Protein AF-A0A177ASI5-F1 (afdb_monomer)

Radius of gyration: 31.46 Å; Cα contacts (8 Å, |Δi|>4): 145; chains: 1; bounding box: 66×58×101 Å

Nearest PDB structures (foldseek):
  7pc7-assembly2_B  TM=6.729E-01  e=5.213E-04  Homo sapiens
  7qqm-assembly1_A  TM=6.779E-01  e=6.384E-04  Homo sapiens
  7pcb-assembly1_A  TM=6.611E-01  e=1.059E-03  Homo sapiens
  5lpu-assembly1_B  TM=6.616E-01  e=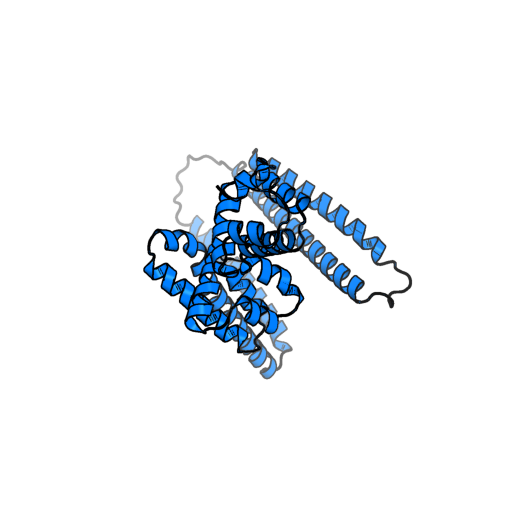2.916E-03  Homo sapiens
  1avc-assembly1_A  TM=6.726E-01  e=9.345E-03  Bos taurus

Organism: NCBI:txid1819745

pLDDT: mean 70.03, std 15.22, range [41.31, 93.5]

InterPro domains:
  IPR037104 Annexin superfamily [SSF47874] (202-292)

Structure (mmCIF, N/CA/C/O backbone):
data_AF-A0A177ASI5-F1
#
_entry.id   AF-A0A177ASI5-F1
#
loop_
_atom_site.group_PDB
_atom_site.id
_atom_site.type_symbol
_atom_site.label_atom_id
_atom_site.label_alt_id
_atom_site.label_comp_id
_atom_site.label_asym_id
_atom_site.label_entity_id
_atom_site.label_seq_id
_atom_site.pdbx_PDB_ins_code
_atom_site.Cartn_x
_atom_site.Cartn_y
_atom_site.Cartn_z
_atom_site.occupancy
_atom_site.B_iso_or_equiv
_atom_site.auth_seq_id
_atom_site.auth_comp_id
_atom_site.auth_asym_id
_atom_site.auth_atom_id
_atom_site.pdbx_PDB_model_num
ATOM 1 N N . MET A 1 1 ? 13.545 24.131 36.355 1.00 53.44 1 MET A N 1
ATOM 2 C CA . MET A 1 1 ? 13.209 25.467 35.809 1.00 53.44 1 MET A CA 1
ATOM 3 C C . MET A 1 1 ? 13.114 25.451 34.281 1.00 53.44 1 MET A C 1
ATOM 5 O O . MET A 1 1 ? 12.056 25.775 33.766 1.00 53.44 1 MET A O 1
ATOM 9 N N . PHE A 1 2 ? 14.131 24.944 33.571 1.00 47.12 2 PHE A N 1
ATOM 10 C CA . PHE A 1 2 ? 14.207 24.912 32.096 1.00 47.12 2 PHE A CA 1
ATOM 11 C C . PHE A 1 2 ? 12.996 24.281 31.364 1.00 47.12 2 PHE A C 1
ATOM 13 O O . PHE A 1 2 ? 12.494 24.830 30.388 1.00 47.12 2 PHE A O 1
ATOM 20 N N . LEU A 1 3 ? 12.452 23.162 31.863 1.00 51.94 3 LEU A N 1
ATOM 21 C CA . LEU A 1 3 ? 11.274 22.509 31.258 1.00 51.94 3 LEU A CA 1
ATOM 22 C C . LEU A 1 3 ? 9.978 23.336 31.385 1.00 51.94 3 LEU A C 1
ATOM 24 O O . LEU A 1 3 ? 9.130 23.292 30.496 1.00 51.94 3 LEU A O 1
ATOM 28 N N . PHE A 1 4 ? 9.832 24.120 32.458 1.00 55.19 4 PHE A N 1
ATOM 29 C CA . PHE A 1 4 ? 8.640 24.942 32.702 1.00 55.19 4 PHE A CA 1
ATOM 30 C C . PHE A 1 4 ? 8.623 26.195 31.818 1.00 55.19 4 PHE A C 1
ATOM 32 O O . PHE A 1 4 ? 7.577 26.570 31.290 1.00 55.19 4 PHE A O 1
ATOM 39 N N . GLU A 1 5 ? 9.784 26.810 31.594 1.00 61.56 5 GLU A N 1
ATOM 40 C CA . GLU A 1 5 ? 9.911 27.964 30.698 1.00 61.56 5 GLU A CA 1
ATOM 41 C C . GLU A 1 5 ? 9.649 27.587 29.238 1.00 61.56 5 GLU A C 1
ATOM 43 O O . GLU A 1 5 ? 8.898 28.283 28.549 1.00 61.56 5 GLU A O 1
ATOM 48 N N . ASN A 1 6 ? 10.166 26.438 28.793 1.00 64.06 6 ASN A N 1
ATOM 49 C CA . ASN A 1 6 ? 9.914 25.923 27.446 1.00 64.06 6 ASN A CA 1
ATOM 50 C C . ASN A 1 6 ? 8.433 25.580 27.228 1.00 64.06 6 ASN A C 1
ATOM 52 O O . ASN A 1 6 ? 7.871 25.910 26.184 1.00 64.06 6 ASN A O 1
ATOM 56 N N . PHE A 1 7 ? 7.764 25.004 28.232 1.00 60.78 7 PHE A N 1
ATOM 57 C CA . PHE A 1 7 ? 6.330 24.722 28.159 1.00 60.78 7 PHE A CA 1
ATOM 58 C C . PHE A 1 7 ? 5.481 26.003 28.123 1.00 60.78 7 PHE A C 1
ATOM 60 O O . PHE A 1 7 ? 4.544 26.116 27.331 1.00 60.78 7 PHE A O 1
ATOM 67 N N . ARG A 1 8 ? 5.842 27.022 28.914 1.00 66.62 8 ARG A N 1
ATOM 68 C CA . ARG A 1 8 ? 5.158 28.325 28.909 1.00 66.62 8 ARG A CA 1
ATOM 69 C C . ARG A 1 8 ? 5.321 29.053 27.574 1.00 66.62 8 ARG A C 1
ATOM 71 O O . ARG A 1 8 ? 4.367 29.669 27.096 1.00 66.62 8 ARG A O 1
ATOM 78 N N . LYS A 1 9 ? 6.510 28.975 26.970 1.00 74.50 9 LYS A N 1
ATOM 79 C CA . LYS A 1 9 ? 6.778 29.506 25.627 1.00 74.50 9 LYS A CA 1
ATOM 80 C C . LYS A 1 9 ? 5.931 28.782 24.577 1.00 74.50 9 LYS A C 1
ATOM 82 O O . LYS A 1 9 ? 5.253 29.439 23.794 1.00 74.50 9 LYS A O 1
ATOM 87 N N . TRP A 1 10 ? 5.861 27.453 24.652 1.00 75.62 10 TRP A N 1
ATOM 88 C CA . TRP A 1 10 ? 5.034 26.640 23.760 1.00 75.62 10 TRP A CA 1
ATOM 89 C C . TRP A 1 10 ? 3.535 26.976 23.848 1.00 75.62 10 TRP A C 1
ATOM 91 O O . TRP A 1 10 ? 2.897 27.158 22.812 1.00 75.62 10 TRP A O 1
ATOM 101 N N . ILE A 1 11 ? 2.975 27.150 25.056 1.00 63.94 11 ILE A N 1
ATOM 102 C CA . ILE A 1 11 ? 1.568 27.564 25.231 1.00 63.94 11 ILE A CA 1
ATOM 103 C C . ILE A 1 11 ? 1.310 28.928 24.580 1.00 63.94 11 ILE A C 1
ATOM 105 O O . ILE A 1 11 ? 0.316 29.088 23.871 1.00 63.94 11 ILE A O 1
ATOM 109 N N . LYS A 1 12 ? 2.198 29.908 24.792 1.00 73.00 12 LYS A N 1
ATOM 110 C CA . LYS A 1 12 ? 2.053 31.252 24.209 1.00 73.00 12 LYS A CA 1
ATOM 111 C C . LYS A 1 12 ? 2.096 31.220 22.681 1.00 73.00 12 LYS A C 1
ATOM 113 O O . LYS A 1 12 ? 1.258 31.850 22.037 1.00 73.00 12 LYS A O 1
ATOM 118 N N . ASP A 1 13 ? 3.020 30.455 22.107 1.00 73.44 13 ASP A N 1
ATOM 119 C CA . ASP A 1 13 ? 3.145 30.313 20.654 1.00 73.44 13 ASP A CA 1
ATOM 120 C C . ASP A 1 13 ? 1.935 29.583 20.049 1.00 73.44 13 ASP A C 1
ATOM 122 O O . ASP A 1 13 ? 1.445 29.970 18.984 1.00 73.44 13 ASP A O 1
ATOM 126 N N . ALA A 1 14 ? 1.403 28.571 20.741 1.00 65.62 14 ALA A N 1
ATOM 127 C CA . ALA A 1 14 ? 0.185 27.872 20.336 1.00 65.62 14 ALA A CA 1
ATOM 128 C C . ALA A 1 14 ? -1.047 28.793 20.380 1.00 65.62 14 ALA A C 1
ATOM 130 O O . ALA A 1 14 ? -1.819 28.824 19.422 1.00 65.62 14 ALA A O 1
ATOM 131 N N . GLN A 1 15 ? -1.205 29.593 21.442 1.00 68.06 15 GLN A N 1
ATOM 132 C CA . GLN A 1 15 ? -2.277 30.591 21.555 1.00 68.06 15 GLN A CA 1
ATOM 133 C C . GLN A 1 15 ? -2.199 31.642 20.446 1.00 68.06 15 GLN A C 1
ATOM 135 O O . GLN A 1 15 ? -3.221 31.964 19.841 1.00 68.06 15 GLN A O 1
ATOM 140 N N . ARG A 1 16 ? -0.995 32.153 20.151 1.00 79.00 16 ARG A N 1
ATOM 141 C CA . ARG A 1 16 ? -0.786 33.148 19.092 1.00 79.00 16 ARG A CA 1
ATOM 142 C C . ARG A 1 16 ? -1.182 32.595 17.723 1.00 79.00 16 ARG A C 1
ATOM 144 O O . ARG A 1 16 ? -2.021 33.185 17.052 1.00 79.00 16 ARG A O 1
ATOM 151 N N . LYS A 1 17 ? -0.664 31.415 17.362 1.00 72.94 17 LYS A N 1
ATOM 152 C CA . LYS A 1 17 ? -0.993 30.742 16.094 1.00 72.94 17 LYS A CA 1
ATOM 153 C C . LYS A 1 17 ? -2.483 30.415 15.974 1.00 72.94 17 LYS A C 1
ATOM 155 O O . LYS A 1 17 ? -3.028 30.482 14.876 1.00 72.94 17 LYS A O 1
ATOM 160 N N . ASN A 1 18 ? -3.152 30.054 17.073 1.00 68.94 18 ASN A N 1
ATOM 161 C CA . ASN A 1 18 ? -4.584 29.752 17.038 1.00 68.94 18 ASN A CA 1
ATOM 162 C C . ASN A 1 18 ? -5.430 31.020 16.823 1.00 68.94 18 ASN A C 1
ATOM 164 O O . ASN A 1 18 ? -6.351 31.006 16.011 1.00 68.94 18 ASN A O 1
ATOM 168 N N . LYS A 1 19 ? -5.064 32.141 17.463 1.00 70.75 19 LYS A N 1
ATOM 169 C CA . LYS A 1 19 ? -5.701 33.448 17.223 1.00 70.75 19 LYS A CA 1
ATOM 170 C C . LYS A 1 19 ? -5.519 33.932 15.785 1.00 70.75 19 LYS A C 1
ATOM 172 O O . LYS A 1 19 ? -6.489 34.356 15.170 1.00 70.75 19 LYS A O 1
ATOM 177 N N . GLU A 1 20 ? -4.311 33.811 15.231 1.00 73.12 20 GLU A N 1
ATOM 178 C CA . GLU A 1 20 ? -4.030 34.140 13.823 1.00 73.12 20 GLU A CA 1
ATOM 179 C C . GLU A 1 20 ? -4.909 33.310 12.865 1.00 73.12 20 GLU A C 1
ATOM 181 O O . GLU A 1 20 ? -5.450 33.836 11.897 1.00 73.12 20 GLU A O 1
ATOM 186 N N . ARG A 1 21 ? -5.120 32.017 13.155 1.00 70.88 21 ARG A N 1
ATOM 187 C CA . ARG A 1 21 ? -5.975 31.130 12.344 1.00 70.88 21 ARG A CA 1
ATOM 188 C C . ARG A 1 21 ? -7.465 31.450 12.450 1.00 70.88 21 ARG A C 1
ATOM 190 O O . ARG A 1 21 ? -8.155 31.364 11.438 1.00 70.88 21 ARG A O 1
ATOM 197 N N . LEU A 1 22 ? -7.958 31.805 13.638 1.00 62.78 22 LEU A N 1
ATOM 198 C CA . LEU A 1 22 ? -9.348 32.231 13.834 1.00 62.78 22 LEU A CA 1
ATOM 199 C C . LEU A 1 22 ? -9.632 33.548 13.097 1.00 62.78 22 LEU A C 1
ATOM 201 O O . LEU A 1 22 ? -10.615 33.630 12.363 1.00 62.78 22 LEU A O 1
ATOM 205 N N . ALA A 1 23 ? -8.718 34.518 13.185 1.00 66.38 23 ALA A N 1
ATOM 206 C CA . ALA A 1 23 ? -8.840 35.809 12.506 1.00 66.38 23 ALA A CA 1
ATOM 207 C C . ALA A 1 23 ? -8.874 35.697 10.968 1.00 66.38 23 ALA A C 1
ATOM 209 O O . ALA A 1 23 ? -9.480 36.530 10.306 1.00 66.38 23 ALA A O 1
ATOM 210 N N . LEU A 1 24 ? -8.268 34.657 10.381 1.00 64.06 24 LEU A N 1
ATOM 211 C CA . LEU A 1 24 ? -8.347 34.384 8.936 1.00 64.06 24 LEU A CA 1
ATOM 212 C C . LEU A 1 24 ? -9.707 33.806 8.498 1.00 64.06 24 LEU A C 1
ATOM 214 O O . LEU A 1 24 ? -10.046 33.853 7.316 1.00 64.06 24 LEU A O 1
ATOM 218 N N . ILE A 1 25 ? -10.477 33.239 9.430 1.00 57.88 25 ILE A N 1
ATOM 219 C CA . ILE A 1 25 ? -11.759 32.567 9.163 1.00 57.88 25 ILE A CA 1
ATOM 220 C C . ILE A 1 25 ? -12.946 33.497 9.437 1.00 57.88 25 ILE A C 1
ATOM 222 O O . ILE A 1 25 ? -13.945 33.441 8.726 1.00 57.88 25 ILE A O 1
ATOM 226 N N . GLU A 1 26 ? -12.852 34.377 10.432 1.00 57.34 26 GLU A N 1
ATOM 227 C CA . GLU A 1 26 ? -13.915 35.335 10.766 1.00 57.34 26 GLU A CA 1
ATOM 228 C C . GLU A 1 26 ? -14.387 36.216 9.585 1.00 57.34 26 GLU A C 1
ATOM 230 O O . GLU A 1 26 ? -15.600 36.286 9.368 1.00 57.34 26 GLU A O 1
ATOM 235 N N . PRO A 1 27 ? -13.515 36.811 8.742 1.00 53.19 27 PRO A N 1
ATOM 236 C CA . PRO A 1 27 ? -13.964 37.638 7.619 1.00 53.19 27 PRO A CA 1
ATOM 237 C C . PRO A 1 27 ? -14.592 36.834 6.467 1.00 53.19 27 PRO A C 1
ATOM 239 O O . PRO A 1 27 ? -15.342 37.398 5.676 1.00 53.19 27 PRO A O 1
ATOM 242 N N . THR A 1 28 ? -14.376 35.512 6.375 1.00 52.69 28 THR A N 1
ATOM 243 C CA . THR A 1 28 ? -15.011 34.666 5.336 1.00 52.69 28 THR A CA 1
ATOM 244 C C . THR A 1 28 ? -16.466 34.298 5.645 1.00 52.69 28 THR A C 1
ATOM 246 O O . THR A 1 28 ? -17.146 33.730 4.791 1.00 52.69 28 THR A O 1
ATOM 249 N N . PHE A 1 29 ? -16.976 34.638 6.835 1.00 51.00 29 PHE A N 1
ATOM 250 C CA . PHE A 1 29 ? -18.402 34.531 7.160 1.00 51.00 29 PHE A CA 1
ATOM 251 C C . PHE A 1 29 ? -19.219 35.762 6.737 1.00 51.00 29 PHE A C 1
ATOM 253 O O . PHE A 1 29 ? -20.448 35.687 6.734 1.00 51.00 29 PHE A O 1
ATOM 260 N N . VAL A 1 30 ? -18.563 36.849 6.314 1.00 51.53 30 VAL A N 1
ATOM 261 C CA . VAL A 1 30 ? -19.196 38.049 5.741 1.00 51.53 30 VAL A CA 1
ATOM 262 C C . VAL A 1 30 ? -19.270 37.908 4.216 1.00 51.53 30 VAL A C 1
ATOM 264 O O . VAL A 1 30 ? -18.744 38.717 3.463 1.00 51.53 30 VAL A O 1
ATOM 267 N N . ILE A 1 31 ? -19.862 36.818 3.727 1.00 51.25 31 ILE A N 1
ATOM 268 C CA . ILE A 1 31 ? -20.220 36.702 2.307 1.00 51.25 31 ILE A CA 1
ATOM 269 C C . ILE A 1 31 ? -21.693 37.089 2.212 1.00 51.25 31 ILE A C 1
ATOM 271 O O . ILE A 1 31 ? -22.554 36.370 2.718 1.00 51.25 31 ILE A O 1
ATOM 275 N N . GLU A 1 32 ? -21.969 38.228 1.575 1.00 53.78 32 GLU A N 1
ATOM 276 C CA . GLU A 1 32 ? -23.289 38.880 1.497 1.00 53.78 32 GLU A CA 1
ATOM 277 C C . GLU A 1 32 ? -24.388 38.019 0.843 1.00 53.78 32 GLU A C 1
ATOM 279 O O . GLU A 1 32 ? -25.567 38.338 0.959 1.00 53.78 32 GLU A O 1
ATOM 284 N N . ASN A 1 33 ? -24.039 36.882 0.224 1.00 54.59 33 ASN A N 1
ATOM 285 C CA . ASN A 1 33 ? -25.002 35.911 -0.300 1.00 54.59 33 ASN A CA 1
ATOM 286 C C . ASN A 1 33 ? -24.698 34.463 0.156 1.00 54.59 33 ASN A C 1
ATOM 288 O O . ASN A 1 33 ? -23.961 33.728 -0.509 1.00 54.59 33 ASN A O 1
ATOM 292 N N . PRO A 1 34 ? -25.285 34.005 1.280 1.00 48.84 34 PRO A N 1
ATOM 293 C CA . PRO A 1 34 ? -24.974 32.717 1.913 1.00 48.84 34 PRO A CA 1
ATOM 294 C C . PRO A 1 34 ? -25.517 31.470 1.183 1.00 48.84 34 PRO A C 1
ATOM 296 O O . PRO A 1 34 ? -25.337 30.352 1.675 1.00 48.84 34 PRO A O 1
ATOM 299 N N . SER A 1 35 ? -26.180 31.628 0.035 1.00 52.78 35 SER A N 1
ATOM 300 C CA . SER A 1 35 ? -26.823 30.552 -0.736 1.00 52.78 35 SER A CA 1
ATOM 301 C C . SER A 1 35 ? -25.897 29.828 -1.720 1.00 52.78 35 SER A C 1
ATOM 303 O O . SER A 1 35 ? -26.194 28.698 -2.102 1.00 52.78 35 SER A O 1
ATOM 305 N N . PHE A 1 36 ? -24.763 30.417 -2.109 1.00 52.75 36 PHE A N 1
ATOM 306 C CA . PHE A 1 36 ? -23.985 29.901 -3.243 1.00 52.75 36 PHE A CA 1
ATOM 307 C C . PHE A 1 36 ? -23.043 28.727 -2.918 1.00 52.75 36 PHE A C 1
ATOM 309 O O . PHE A 1 36 ? -22.725 27.951 -3.815 1.00 52.75 36 PHE A O 1
ATOM 316 N N . PHE A 1 37 ? -22.624 28.522 -1.658 1.00 55.06 37 PHE A N 1
ATOM 317 C CA . PHE A 1 37 ? -21.635 27.476 -1.324 1.00 55.06 37 PHE A CA 1
ATOM 318 C C . PHE A 1 37 ? -21.865 26.788 0.042 1.00 55.06 37 PHE A C 1
ATOM 320 O O . PHE A 1 37 ? -21.061 26.933 0.972 1.00 55.06 37 PHE A O 1
ATOM 327 N N . PRO A 1 38 ? -22.928 25.972 0.190 1.00 58.44 38 PRO A N 1
ATOM 328 C CA . PRO A 1 38 ? -23.270 25.311 1.458 1.00 58.44 38 PRO A CA 1
ATOM 329 C C . PRO A 1 38 ? -22.178 24.352 1.970 1.00 58.44 38 PRO A C 1
ATOM 331 O O . PRO A 1 38 ? -21.962 24.233 3.177 1.00 58.44 38 PRO A O 1
ATOM 334 N N . HIS A 1 39 ? -21.434 23.714 1.064 1.00 56.19 39 HIS A N 1
ATOM 335 C CA . HIS A 1 39 ? -20.339 22.797 1.397 1.00 56.19 39 HIS A CA 1
ATOM 336 C C . HIS A 1 39 ? -19.104 23.526 1.958 1.00 56.19 39 HIS A C 1
ATOM 338 O O . HIS A 1 39 ? -18.460 23.026 2.883 1.00 56.19 39 HIS A O 1
ATOM 344 N N . ILE A 1 40 ? -18.801 24.731 1.458 1.00 56.81 40 ILE A N 1
ATOM 345 C CA . ILE A 1 40 ? -17.714 25.575 1.979 1.00 56.81 40 ILE A CA 1
ATOM 346 C C . ILE A 1 40 ? -18.078 26.069 3.380 1.00 56.81 40 ILE A C 1
ATOM 348 O O . ILE A 1 40 ? -17.267 25.956 4.298 1.00 56.81 40 ILE A O 1
ATOM 352 N N . ARG A 1 41 ? -19.329 26.503 3.585 1.00 59.00 41 ARG A N 1
ATOM 353 C CA . ARG A 1 41 ? -19.842 26.914 4.901 1.00 59.00 41 ARG A CA 1
ATOM 354 C C . ARG A 1 41 ? -19.765 25.790 5.932 1.00 59.00 41 ARG A C 1
ATOM 356 O O . ARG A 1 41 ? -19.325 26.026 7.054 1.00 59.00 41 ARG A O 1
ATOM 363 N N . PHE A 1 42 ? -20.159 24.569 5.562 1.00 66.06 42 PHE A N 1
ATOM 364 C CA . PHE A 1 42 ? -20.043 23.413 6.453 1.00 66.06 42 PHE A CA 1
ATOM 365 C C . PHE A 1 42 ? -18.580 23.149 6.828 1.00 66.06 42 PHE A C 1
ATOM 367 O O . PHE A 1 42 ? -18.258 23.049 8.009 1.00 66.06 42 PHE A O 1
ATOM 374 N N . LYS A 1 43 ? -17.671 23.137 5.845 1.00 66.06 43 LYS A N 1
ATOM 375 C CA . LYS A 1 43 ? -16.236 22.903 6.069 1.00 66.06 43 LYS A CA 1
ATOM 376 C C . LYS A 1 43 ? -15.586 23.986 6.939 1.00 66.06 43 LYS A C 1
ATOM 378 O O . LYS A 1 43 ? -14.786 23.656 7.815 1.00 66.06 43 LYS A O 1
ATOM 383 N N . LEU A 1 44 ? -15.943 25.256 6.738 1.00 65.56 44 LEU A N 1
ATOM 384 C CA . LEU A 1 44 ? -15.476 26.375 7.563 1.00 65.56 44 LEU A CA 1
ATOM 385 C C . LEU A 1 44 ? -16.032 26.300 8.988 1.00 65.56 44 LEU A C 1
ATOM 387 O O . LEU A 1 44 ? -15.271 26.450 9.938 1.00 65.56 44 LEU A O 1
ATOM 391 N N . LYS A 1 45 ? -17.320 25.973 9.156 1.00 71.69 45 LYS A N 1
ATOM 392 C CA . LYS A 1 45 ? -17.941 25.780 10.475 1.00 71.69 45 LYS A CA 1
ATOM 393 C C . LYS A 1 45 ? -17.306 24.618 11.244 1.00 71.69 45 LYS A C 1
ATOM 395 O O . LYS A 1 45 ? -17.049 24.744 12.437 1.00 71.69 45 LYS A O 1
ATOM 400 N N . THR A 1 46 ? -17.000 23.508 10.571 1.00 70.94 46 THR A N 1
ATOM 401 C CA . THR A 1 46 ? -16.296 22.373 11.188 1.00 70.94 46 THR A CA 1
ATOM 402 C C . THR A 1 46 ? -14.891 22.767 11.635 1.00 70.94 46 THR A C 1
ATOM 404 O O . THR A 1 46 ? -14.533 22.496 12.778 1.00 70.94 46 THR A O 1
ATOM 407 N N . LYS A 1 47 ? -14.126 23.473 10.789 1.00 69.94 47 LYS A N 1
ATOM 408 C CA . LYS A 1 47 ? -12.801 23.990 11.167 1.00 69.94 47 LYS A CA 1
ATOM 409 C C . LYS A 1 47 ? -12.872 24.981 12.330 1.00 69.94 47 LYS A C 1
ATOM 411 O O . LYS A 1 47 ? -12.069 24.891 13.248 1.00 69.94 47 LYS A O 1
ATOM 416 N N . MET A 1 48 ? -13.842 25.892 12.326 1.00 72.00 48 MET A N 1
ATOM 417 C CA . MET A 1 48 ? -14.058 26.845 13.417 1.00 72.00 48 MET A CA 1
ATOM 418 C C . MET A 1 48 ? -14.346 26.124 14.742 1.00 72.00 48 MET A C 1
ATOM 420 O O . MET A 1 48 ? -13.716 26.422 15.752 1.00 72.00 48 MET A O 1
ATOM 424 N N . ASN A 1 49 ? -15.226 25.118 14.735 1.00 75.19 49 ASN A N 1
ATOM 425 C CA . ASN A 1 49 ? -15.506 24.304 15.921 1.00 75.19 49 ASN A CA 1
ATOM 426 C C . ASN A 1 49 ? -14.266 23.542 16.419 1.00 75.19 49 ASN A C 1
ATOM 428 O O . ASN A 1 49 ? -14.071 23.398 17.625 1.00 75.19 49 ASN A O 1
ATOM 432 N N . GLU A 1 50 ? -13.424 23.056 15.506 1.00 72.50 50 GLU A N 1
ATOM 433 C CA . GLU A 1 50 ? -12.159 22.406 15.850 1.00 72.50 50 GLU A CA 1
ATOM 434 C C . GLU A 1 50 ? -11.188 23.385 16.528 1.00 72.50 50 GLU A C 1
ATOM 436 O O . GLU A 1 50 ? -10.617 23.055 17.568 1.00 72.50 50 GLU A O 1
ATOM 441 N N . TYR A 1 51 ? -11.065 24.612 16.012 1.00 69.88 51 TYR A N 1
ATOM 442 C CA . TYR A 1 51 ? -10.225 25.651 16.616 1.00 69.88 51 TYR A CA 1
ATOM 443 C C . TYR A 1 51 ? -10.731 26.115 17.983 1.00 69.88 51 TYR A C 1
ATOM 445 O O . TYR A 1 51 ? -9.925 26.247 18.906 1.00 69.88 51 TYR A O 1
ATOM 453 N N . LEU A 1 52 ? -12.047 26.275 18.154 1.00 71.62 52 LEU A N 1
ATOM 454 C CA . LEU A 1 52 ? -12.659 26.575 19.456 1.00 71.62 52 LEU A CA 1
ATOM 455 C C . LEU A 1 52 ? -12.393 25.456 20.471 1.00 71.62 52 LEU A C 1
ATOM 457 O O . LEU A 1 52 ? -12.085 25.711 21.635 1.00 71.62 52 LEU A O 1
ATOM 461 N N . ARG A 1 53 ? -12.442 24.193 20.030 1.00 76.50 53 ARG A N 1
ATOM 462 C CA . ARG A 1 53 ? -12.093 23.048 20.878 1.00 76.50 53 ARG A CA 1
ATOM 463 C C . ARG A 1 53 ? -10.614 23.064 21.272 1.00 76.50 53 ARG A C 1
ATOM 465 O O . ARG A 1 53 ? -10.298 22.773 22.423 1.00 76.50 53 ARG A O 1
ATOM 472 N N . GLN A 1 54 ? -9.715 23.412 20.351 1.00 70.38 54 GLN A N 1
ATOM 473 C CA . GLN A 1 54 ? -8.289 23.573 20.654 1.00 70.38 54 GLN A CA 1
ATOM 474 C C . GLN A 1 54 ? -8.044 24.721 21.641 1.00 70.38 54 GLN A C 1
ATOM 476 O O . GLN A 1 54 ? -7.261 24.559 22.575 1.00 70.38 54 GLN A O 1
ATOM 481 N N . GLU A 1 55 ? -8.747 25.845 21.500 1.00 73.06 55 GLU A N 1
ATOM 482 C CA . GLU A 1 55 ? -8.660 26.970 22.435 1.00 73.06 55 GLU A CA 1
ATOM 483 C C . GLU A 1 55 ? -9.118 26.577 23.847 1.00 73.06 55 GLU A C 1
ATOM 485 O O . GLU A 1 55 ? -8.438 26.885 24.828 1.00 73.06 55 GLU A O 1
ATOM 490 N N . GLN A 1 56 ? -10.205 25.806 23.954 1.00 79.25 56 GLN A N 1
ATOM 491 C CA . GLN A 1 56 ? -10.679 25.269 25.228 1.00 79.25 56 GLN A CA 1
ATOM 492 C C . GLN A 1 56 ? -9.642 24.345 25.886 1.00 79.25 56 GLN A C 1
ATOM 494 O O . GLN A 1 56 ? -9.355 24.491 27.073 1.00 79.25 56 GLN A O 1
ATOM 499 N N . ILE A 1 57 ? -9.026 23.439 25.116 1.00 73.69 57 ILE A N 1
ATOM 500 C CA . ILE A 1 57 ? -7.959 22.550 25.611 1.00 73.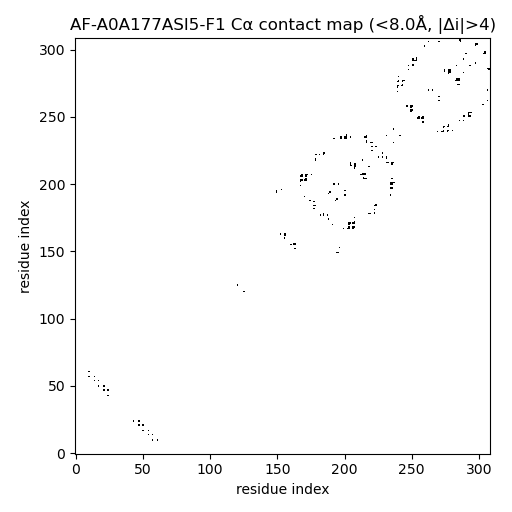69 57 ILE A CA 1
ATOM 501 C C . ILE A 1 57 ? -6.768 23.370 26.119 1.00 73.69 57 ILE A C 1
ATOM 503 O O . ILE A 1 57 ? -6.234 23.097 27.193 1.00 73.69 57 ILE A O 1
ATOM 507 N N . ILE A 1 58 ? -6.357 24.396 25.373 1.00 70.19 58 ILE A N 1
ATOM 508 C CA . ILE A 1 58 ? -5.256 25.279 25.770 1.00 70.19 58 ILE A CA 1
ATOM 509 C C . ILE A 1 58 ? -5.603 26.040 27.061 1.00 70.19 58 ILE A C 1
ATOM 511 O O . ILE A 1 58 ? -4.759 26.150 27.953 1.00 70.19 58 ILE A O 1
ATOM 515 N N . SER A 1 59 ? -6.837 26.535 27.190 1.00 81.31 59 SER A N 1
ATOM 516 C CA . SER A 1 59 ? -7.340 27.195 28.401 1.00 81.31 59 SER A CA 1
ATOM 517 C C . SER A 1 59 ? -7.295 26.261 29.612 1.00 81.31 59 SER A C 1
ATOM 519 O O . SER A 1 59 ? -6.757 26.623 30.662 1.00 81.31 59 SER A O 1
ATOM 521 N N . ASP A 1 60 ? -7.775 25.027 29.464 1.00 76.00 60 ASP A N 1
ATOM 522 C CA . ASP A 1 60 ? -7.799 24.053 30.555 1.00 76.00 60 ASP A CA 1
ATOM 523 C C . ASP A 1 60 ? -6.387 23.584 30.943 1.00 76.00 60 ASP A C 1
ATOM 525 O O . ASP A 1 60 ? -6.069 23.530 32.133 1.00 76.00 60 ASP A O 1
ATOM 529 N N . ASN A 1 61 ? -5.487 23.386 29.974 1.00 71.31 61 ASN A N 1
ATOM 530 C CA . ASN A 1 61 ? -4.070 23.118 30.241 1.00 71.31 61 ASN A CA 1
ATOM 531 C C . ASN A 1 61 ? -3.390 24.281 30.978 1.00 71.31 61 ASN A C 1
ATOM 533 O O . ASN A 1 61 ? -2.578 24.057 31.875 1.00 71.31 61 ASN A O 1
ATOM 537 N N . THR A 1 62 ? -3.752 25.524 30.649 1.00 73.00 62 THR A N 1
ATOM 538 C CA . THR A 1 62 ? -3.236 26.717 31.338 1.00 73.00 62 THR A CA 1
ATOM 539 C C . THR A 1 62 ? -3.709 26.760 32.795 1.00 73.00 62 THR A C 1
ATOM 541 O O . THR A 1 62 ? -2.918 27.056 33.689 1.00 73.00 62 THR A O 1
ATOM 544 N N . LYS A 1 63 ? -4.975 26.413 33.073 1.00 78.88 63 LYS A N 1
ATOM 545 C CA . LYS A 1 63 ? -5.495 26.316 34.451 1.00 78.88 63 LYS A CA 1
ATOM 546 C C . LYS A 1 63 ? -4.768 25.242 35.255 1.00 78.88 63 LYS A C 1
ATOM 548 O O . LYS A 1 63 ? -4.377 25.503 36.389 1.00 78.88 63 LYS A O 1
ATOM 553 N N . ILE A 1 64 ? -4.563 24.063 34.664 1.00 73.19 64 ILE A N 1
ATOM 554 C CA . ILE A 1 64 ? -3.818 22.963 35.295 1.00 73.19 64 ILE A CA 1
ATOM 555 C C . ILE A 1 64 ? -2.385 23.406 35.601 1.00 73.19 64 ILE A C 1
ATOM 557 O O . ILE A 1 64 ? -1.909 23.212 36.717 1.00 73.19 64 ILE A O 1
ATOM 561 N N . TYR A 1 65 ? -1.720 24.054 34.642 1.00 71.75 65 TYR A N 1
ATOM 562 C CA . TYR A 1 65 ? -0.374 24.590 34.828 1.00 71.75 65 TYR A CA 1
ATOM 563 C C . TYR A 1 65 ? -0.308 25.591 35.991 1.00 71.75 65 TYR A C 1
ATOM 565 O O . TYR A 1 65 ? 0.545 25.453 36.866 1.00 71.75 65 TYR A O 1
ATOM 573 N N . ASN A 1 66 ? -1.233 26.554 36.047 1.00 74.19 66 ASN A N 1
ATOM 574 C CA . ASN A 1 66 ? -1.282 27.549 37.121 1.00 74.19 66 ASN A CA 1
ATOM 575 C C . ASN A 1 66 ? -1.508 26.905 38.498 1.00 74.19 66 ASN A C 1
ATOM 577 O O . ASN A 1 66 ? -0.925 27.347 39.488 1.00 74.19 66 ASN A O 1
ATOM 581 N N . GLU A 1 67 ? -2.318 25.846 38.573 1.00 76.06 67 GLU A N 1
ATOM 582 C CA . GLU A 1 67 ? -2.544 25.109 39.819 1.00 76.06 67 GLU A CA 1
ATOM 583 C C . GLU A 1 67 ? -1.294 24.321 40.247 1.00 76.06 67 GLU A C 1
ATOM 585 O O . GLU A 1 67 ? -0.928 24.335 41.422 1.00 76.06 67 GLU A O 1
ATOM 590 N N . ILE A 1 68 ? -0.572 23.704 39.303 1.00 70.75 68 ILE A N 1
ATOM 591 C CA . ILE A 1 68 ? 0.716 23.043 39.574 1.00 70.75 68 ILE A CA 1
ATOM 592 C C . ILE A 1 68 ? 1.759 24.060 40.057 1.00 70.75 68 ILE A C 1
ATOM 594 O O . ILE A 1 68 ? 2.437 23.811 41.056 1.00 70.75 68 ILE A O 1
ATOM 598 N N . GLU A 1 69 ? 1.867 25.218 39.399 1.00 70.56 69 GLU A N 1
ATOM 599 C CA . GLU A 1 69 ? 2.777 26.298 39.797 1.00 70.56 69 GLU A CA 1
ATOM 600 C C . GLU A 1 69 ? 2.438 26.813 41.206 1.00 70.56 69 GLU A C 1
ATOM 602 O O . GLU A 1 69 ? 3.330 27.011 42.036 1.00 70.56 69 GLU A O 1
ATOM 607 N N . ARG A 1 70 ? 1.145 26.961 41.521 1.00 74.94 70 ARG A N 1
ATOM 608 C CA . ARG A 1 70 ? 0.670 27.319 42.863 1.00 74.94 70 ARG A CA 1
ATOM 609 C C . ARG A 1 70 ? 1.076 26.273 43.905 1.00 74.94 70 ARG A C 1
ATOM 611 O O . ARG A 1 70 ? 1.613 26.641 44.948 1.00 74.94 70 ARG A O 1
ATOM 618 N N . ILE A 1 71 ? 0.870 24.984 43.629 1.00 68.81 71 ILE A N 1
ATOM 619 C CA . ILE A 1 71 ? 1.253 23.882 44.529 1.00 68.81 71 ILE A CA 1
ATOM 620 C C . ILE A 1 71 ? 2.774 23.854 44.757 1.00 68.81 71 ILE A C 1
ATOM 622 O O . ILE A 1 71 ? 3.224 23.646 45.886 1.00 68.81 71 ILE A O 1
ATOM 626 N N . GLN A 1 72 ? 3.578 24.094 43.718 1.00 63.25 72 GLN A N 1
ATOM 627 C CA . GLN A 1 72 ? 5.038 24.158 43.839 1.00 63.25 72 GLN A CA 1
ATOM 628 C C . GLN A 1 72 ? 5.500 25.35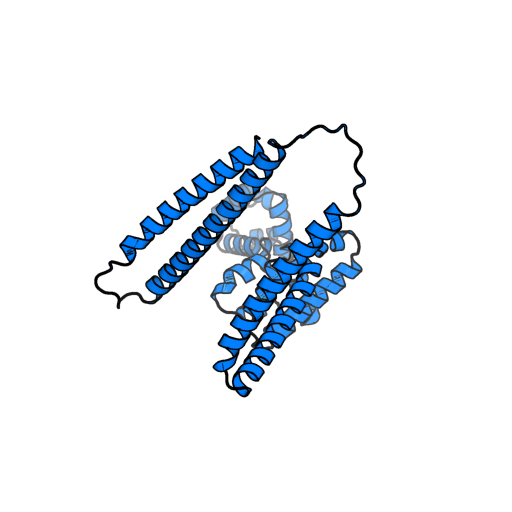3 44.683 1.00 63.25 72 GLN A C 1
ATOM 630 O O . GLN A 1 72 ? 6.351 25.184 45.555 1.00 63.25 72 GLN A O 1
ATOM 635 N N . LYS A 1 73 ? 4.891 26.535 44.512 1.00 65.56 73 LYS A N 1
ATOM 636 C CA . LYS A 1 73 ? 5.169 27.711 45.357 1.00 65.56 73 LYS A CA 1
ATOM 637 C C . LYS A 1 73 ? 4.795 27.479 46.826 1.00 65.56 73 LYS A C 1
ATOM 639 O O . LYS A 1 73 ? 5.519 27.925 47.714 1.00 65.56 73 LYS A O 1
ATOM 644 N N . ILE A 1 74 ? 3.723 26.726 47.095 1.00 61.00 74 ILE A N 1
ATOM 645 C CA . ILE A 1 74 ? 3.325 26.333 48.460 1.00 61.00 74 ILE A CA 1
ATOM 646 C C . ILE A 1 74 ? 4.352 25.374 49.090 1.00 61.00 74 ILE A C 1
ATOM 648 O O . ILE A 1 74 ? 4.695 25.527 50.259 1.00 61.00 74 ILE A O 1
ATOM 652 N N . LYS A 1 75 ? 4.917 24.427 48.324 1.00 52.34 75 LYS A N 1
ATOM 653 C CA . LYS A 1 75 ? 5.973 23.519 48.823 1.00 52.34 75 LYS A CA 1
ATOM 654 C C . LYS A 1 75 ? 7.276 24.232 49.204 1.00 52.34 75 LYS A C 1
ATOM 656 O O . LYS A 1 75 ? 8.018 23.705 50.025 1.00 52.34 75 LYS A O 1
ATOM 661 N N . HIS A 1 76 ? 7.556 25.405 48.640 1.00 47.97 76 HIS A N 1
ATOM 662 C CA . HIS A 1 76 ? 8.753 26.192 48.965 1.00 47.97 76 HIS A CA 1
ATOM 663 C C . HIS A 1 76 ? 8.530 27.273 50.033 1.00 47.97 76 HIS A C 1
ATOM 665 O O . HIS A 1 76 ? 9.491 27.904 50.454 1.00 47.97 76 HIS A O 1
ATOM 671 N N . SER A 1 77 ? 7.296 27.464 50.510 1.00 50.16 77 SER A N 1
ATOM 672 C CA . SER A 1 77 ? 6.951 28.472 51.527 1.00 50.16 77 SER A CA 1
ATOM 673 C C . SER A 1 77 ? 6.592 27.883 52.899 1.00 50.16 77 SER A C 1
ATOM 675 O O . SER A 1 77 ? 6.191 28.621 53.794 1.00 50.16 77 SER A O 1
ATOM 677 N N . TYR A 1 78 ? 6.773 26.574 53.111 1.00 45.91 78 TYR A N 1
ATOM 678 C CA . TYR A 1 78 ? 6.513 25.943 54.408 1.00 45.91 78 TYR A CA 1
ATOM 679 C C . TYR A 1 78 ? 7.528 24.831 54.715 1.00 45.91 78 TYR A C 1
ATOM 681 O O . TYR A 1 78 ? 7.292 23.653 54.455 1.00 45.91 78 TYR A O 1
ATOM 689 N N . ILE A 1 79 ? 8.655 25.212 55.322 1.00 47.53 79 ILE A N 1
ATOM 690 C CA . ILE A 1 79 ? 9.443 24.316 56.179 1.00 47.53 79 ILE A CA 1
ATOM 691 C C . ILE A 1 79 ? 9.362 24.885 57.600 1.00 47.53 79 ILE A C 1
ATOM 693 O O . ILE A 1 79 ? 10.226 25.665 57.995 1.00 47.53 79 ILE A O 1
ATOM 697 N N . PRO A 1 80 ? 8.334 24.555 58.399 1.00 41.31 80 PRO A N 1
ATOM 698 C CA . PRO A 1 80 ? 8.435 24.724 59.834 1.00 41.31 80 PRO A CA 1
ATOM 699 C C . PRO A 1 80 ? 9.267 23.556 60.350 1.00 41.31 80 PRO A C 1
ATOM 701 O O . PRO A 1 80 ? 8.847 22.406 60.244 1.00 41.31 80 PRO A O 1
ATOM 704 N N . ASN A 1 81 ? 10.452 23.884 60.862 1.00 42.75 81 ASN A N 1
ATOM 705 C CA . ASN A 1 81 ? 11.199 23.160 61.887 1.00 42.75 81 ASN A CA 1
ATOM 706 C C . ASN A 1 81 ? 10.942 21.653 61.952 1.00 42.75 81 ASN A C 1
ATOM 708 O O . ASN A 1 81 ? 10.020 21.172 62.610 1.00 42.75 81 ASN A O 1
ATOM 712 N N . ARG A 1 82 ? 11.855 20.916 61.320 1.00 42.69 82 ARG A N 1
ATOM 713 C CA . ARG A 1 82 ? 11.935 19.455 61.333 1.00 42.69 82 ARG A CA 1
ATOM 714 C C . ARG A 1 82 ? 12.429 18.877 62.669 1.00 42.69 82 ARG A C 1
ATOM 716 O O . ARG A 1 82 ? 12.766 17.706 62.703 1.00 42.69 82 ARG A O 1
ATOM 723 N N . ASP A 1 83 ? 12.393 19.662 63.744 1.00 44.94 83 ASP A N 1
ATOM 724 C CA . ASP A 1 83 ? 12.695 19.237 65.108 1.00 44.94 83 ASP A CA 1
ATOM 725 C C . ASP A 1 83 ? 11.548 19.653 66.026 1.00 44.94 83 ASP A C 1
ATOM 727 O O . ASP A 1 83 ? 11.506 20.776 66.530 1.00 44.94 83 ASP A O 1
ATOM 731 N N . LYS A 1 84 ? 10.579 18.749 66.189 1.00 43.41 84 LYS A N 1
ATOM 732 C CA . LYS A 1 84 ? 9.763 18.582 67.402 1.00 43.41 84 LYS A CA 1
ATOM 733 C C . LYS A 1 84 ? 8.849 17.373 67.225 1.00 43.41 84 LYS A C 1
ATOM 735 O O . LYS A 1 84 ? 7.894 17.385 66.450 1.00 43.41 84 LYS A O 1
ATOM 740 N N . HIS A 1 85 ? 9.180 16.321 67.967 1.00 49.84 85 HIS A N 1
ATOM 741 C CA . HIS A 1 85 ? 8.352 15.148 68.208 1.00 49.84 85 HIS A CA 1
ATOM 742 C C . HIS A 1 85 ? 6.897 15.524 68.512 1.00 49.84 85 HIS A C 1
ATOM 744 O O . HIS A 1 85 ? 6.621 16.113 69.554 1.00 49.84 85 HIS A O 1
ATOM 750 N N . ILE A 1 86 ? 5.963 15.119 67.647 1.00 45.06 86 ILE A N 1
ATOM 751 C CA . ILE A 1 86 ? 4.539 14.966 67.984 1.00 45.06 86 ILE A CA 1
ATOM 752 C C . ILE A 1 86 ? 4.010 13.725 67.232 1.00 45.06 86 ILE A C 1
ATOM 754 O O . ILE A 1 86 ? 4.331 13.569 66.052 1.00 45.06 86 ILE A O 1
ATOM 758 N N . PRO A 1 87 ? 3.208 12.829 67.846 1.00 45.16 87 PRO A N 1
ATOM 759 C CA . PRO A 1 87 ? 2.822 11.561 67.226 1.00 45.16 87 PRO A CA 1
ATOM 760 C C . PRO A 1 87 ? 1.880 11.766 66.028 1.00 45.16 87 PRO A C 1
ATOM 762 O O . PRO A 1 87 ? 0.734 12.208 66.163 1.00 45.16 87 PRO A O 1
ATOM 765 N N . ILE A 1 88 ? 2.354 11.397 64.839 1.00 51.75 88 ILE A N 1
ATOM 766 C CA . ILE A 1 88 ? 1.618 11.410 63.569 1.00 51.75 88 ILE A CA 1
ATOM 767 C C . ILE A 1 88 ? 0.720 10.167 63.517 1.00 51.75 88 ILE A C 1
ATOM 769 O O . ILE A 1 88 ? 1.051 9.172 62.890 1.00 51.75 88 ILE A O 1
ATOM 773 N N . LYS A 1 89 ? -0.410 10.180 64.229 1.00 48.81 89 LYS A N 1
ATOM 774 C CA . LYS A 1 89 ? -1.497 9.208 63.977 1.00 48.81 89 LYS A CA 1
ATOM 775 C C . LYS A 1 89 ? -2.893 9.830 63.883 1.00 48.81 89 LYS A C 1
ATOM 777 O O . LYS A 1 89 ? -3.763 9.231 63.272 1.00 48.81 89 LYS A O 1
ATOM 782 N N . LYS A 1 90 ? -3.113 11.060 64.374 1.00 49.34 90 LYS A N 1
ATOM 783 C CA . LYS A 1 90 ? -4.436 11.727 64.307 1.00 49.34 90 LYS A CA 1
ATOM 784 C C . LYS A 1 90 ? -4.597 12.770 63.186 1.00 49.34 90 LYS A C 1
ATOM 786 O O . LYS A 1 90 ? -5.721 13.051 62.784 1.00 49.34 90 LYS A O 1
ATOM 791 N N . LYS A 1 91 ? -3.510 13.336 62.637 1.00 47.56 91 LYS A N 1
ATOM 792 C CA . LYS A 1 91 ? -3.594 14.365 61.571 1.00 47.56 91 LYS A CA 1
ATOM 793 C C . LYS A 1 91 ? -3.877 13.795 60.173 1.00 47.56 91 LYS A C 1
ATOM 795 O O . LYS A 1 91 ? -4.526 14.470 59.378 1.00 47.56 91 LYS A O 1
ATOM 800 N N . GLU A 1 92 ? -3.443 12.569 59.879 1.00 51.12 92 GLU A N 1
ATOM 801 C CA . GLU A 1 92 ? -3.734 11.918 58.590 1.00 51.12 92 GLU A CA 1
ATOM 802 C C . GLU A 1 92 ? -5.187 11.431 58.494 1.00 51.12 92 GLU A C 1
ATOM 804 O O . GLU A 1 92 ? -5.792 11.570 57.432 1.00 51.12 92 GLU A O 1
ATOM 809 N N . GLN A 1 93 ? -5.793 10.986 59.603 1.00 50.34 93 GLN A N 1
ATOM 810 C CA . GLN A 1 93 ? -7.221 10.634 59.650 1.00 50.34 93 GLN A CA 1
ATOM 811 C C . GLN A 1 93 ? -8.120 11.854 59.394 1.00 50.34 93 GLN A C 1
ATOM 813 O O . GLN A 1 93 ? -8.889 11.842 58.441 1.00 50.34 93 GLN A O 1
ATOM 818 N N . LEU A 1 94 ? -7.916 12.973 60.101 1.00 50.44 94 LEU A N 1
ATOM 819 C CA . LEU A 1 94 ? -8.694 14.212 59.892 1.00 50.44 94 LEU A CA 1
ATOM 820 C C . LEU A 1 94 ? -8.556 14.816 58.475 1.00 50.44 94 LEU A C 1
ATOM 822 O O . LEU A 1 94 ? -9.463 15.497 57.993 1.00 50.44 94 LEU A O 1
ATOM 826 N N . SER A 1 95 ? -7.421 14.595 57.803 1.00 56.41 95 SER A N 1
ATOM 827 C CA . SER A 1 95 ? -7.181 15.025 56.416 1.00 56.41 95 SER A CA 1
ATOM 828 C C . SER A 1 95 ? -7.916 14.139 55.404 1.00 56.41 95 SER A C 1
ATOM 830 O O . SER A 1 95 ? -8.512 14.643 54.446 1.00 56.41 95 SER A O 1
ATOM 832 N N . ASN A 1 96 ? -7.921 12.824 55.635 1.00 55.75 96 ASN A N 1
ATOM 833 C CA . ASN A 1 96 ? -8.641 11.865 54.802 1.00 55.75 96 ASN A CA 1
ATOM 834 C C . ASN A 1 96 ? -10.158 11.968 54.993 1.00 55.75 96 ASN A C 1
ATOM 836 O O . ASN A 1 96 ? -10.884 11.928 54.000 1.00 55.75 96 ASN A O 1
ATOM 840 N N . ASP A 1 97 ? -10.625 12.235 56.212 1.00 55.38 97 ASP A N 1
ATOM 841 C CA . ASP A 1 97 ? -12.043 12.447 56.505 1.00 55.38 97 ASP A CA 1
ATOM 842 C C . ASP A 1 97 ? -12.566 13.688 55.775 1.00 55.38 97 ASP A C 1
ATOM 844 O O . ASP A 1 97 ? -13.555 13.601 55.047 1.00 55.38 97 ASP A O 1
ATOM 848 N N . LYS A 1 98 ? -11.830 14.810 55.813 1.00 66.31 98 LYS A N 1
ATOM 849 C CA . LYS A 1 98 ? -12.180 16.018 55.041 1.00 66.31 98 LYS A CA 1
ATOM 850 C C . LYS A 1 98 ? -12.172 15.784 53.529 1.00 66.31 98 LYS A C 1
ATOM 852 O O . LYS A 1 98 ? -13.042 16.297 52.826 1.00 66.31 98 LYS A O 1
ATOM 857 N N . LYS A 1 99 ? -11.219 15.008 52.998 1.00 63.44 99 LYS A N 1
ATOM 858 C CA . LYS A 1 99 ? -11.209 14.638 51.570 1.00 63.44 99 LYS A CA 1
ATOM 859 C C . LYS A 1 99 ? -12.406 13.755 51.206 1.00 63.44 99 LYS A C 1
ATOM 861 O O . LYS A 1 99 ? -13.013 13.981 50.159 1.00 63.44 99 LYS A O 1
ATOM 866 N N . SER A 1 100 ? -12.771 12.805 52.067 1.00 60.59 100 SER A N 1
ATOM 867 C CA . SER A 1 100 ? -13.932 11.929 51.879 1.00 60.59 100 SER A CA 1
ATOM 868 C C . SER A 1 100 ? -15.253 12.707 51.932 1.00 60.59 100 SER A C 1
ATOM 870 O O . SER A 1 100 ? -16.146 12.463 51.119 1.00 60.59 100 SER A O 1
ATOM 872 N N . GLU A 1 101 ? -15.344 13.723 52.795 1.00 68.69 101 GLU A N 1
ATOM 873 C CA . GLU A 1 101 ? -16.510 14.598 52.937 1.00 68.69 101 GLU A CA 1
ATOM 874 C C . GLU A 1 101 ? -16.675 15.523 51.717 1.00 68.69 101 GLU A C 1
ATOM 876 O O . GLU A 1 101 ? -17.774 15.732 51.199 1.00 68.69 101 GLU A O 1
ATOM 881 N N . ILE A 1 102 ? -15.563 16.045 51.185 1.00 71.81 102 ILE A N 1
ATOM 882 C CA . ILE A 1 102 ? -15.561 16.822 49.937 1.00 71.81 102 ILE A CA 1
ATOM 883 C C . ILE A 1 102 ? -15.981 15.940 48.753 1.00 71.81 102 ILE A C 1
ATOM 885 O O . ILE A 1 102 ? -16.738 16.391 47.887 1.00 71.81 102 ILE A O 1
ATOM 889 N N . LEU A 1 103 ? -15.513 14.689 48.703 1.00 65.44 103 LEU A N 1
ATOM 890 C CA . LEU A 1 103 ? -15.860 13.743 47.643 1.00 65.44 103 LEU A CA 1
ATOM 891 C C . LEU A 1 103 ? -17.342 13.347 47.706 1.00 65.44 103 LEU A C 1
ATOM 893 O O . LEU A 1 103 ? -18.028 13.390 46.687 1.00 65.44 103 LEU A O 1
ATOM 897 N N . THR A 1 104 ? -17.862 13.044 48.896 1.00 63.50 104 THR A N 1
ATOM 898 C CA . THR A 1 104 ? -19.287 12.739 49.101 1.00 63.50 104 THR A CA 1
ATOM 899 C C . THR A 1 104 ? -20.167 13.934 48.756 1.00 63.50 104 THR A C 1
ATOM 901 O O . THR A 1 104 ? -21.119 13.758 48.002 1.00 63.50 104 THR A O 1
ATOM 904 N N . LYS A 1 105 ? -19.814 15.165 49.157 1.00 70.31 105 LYS A N 1
ATOM 905 C CA . LYS A 1 105 ? -20.530 16.388 48.735 1.00 70.31 105 LYS A CA 1
ATOM 906 C C . LYS A 1 105 ? -20.527 16.589 47.215 1.00 70.31 105 LYS A C 1
ATOM 908 O O . LYS A 1 105 ? -21.550 16.979 46.649 1.00 70.31 105 LYS A O 1
ATOM 913 N N . LYS A 1 106 ? -19.407 16.318 46.532 1.00 66.69 106 LYS A N 1
ATOM 914 C CA . LYS A 1 106 ? -19.334 16.373 45.059 1.00 66.69 106 LYS A CA 1
ATOM 915 C C . LYS A 1 106 ? -20.216 15.307 44.408 1.00 66.69 106 LYS A C 1
ATOM 917 O O . LYS A 1 106 ? -20.960 15.639 43.488 1.00 66.69 106 LYS A O 1
ATOM 922 N N . ASN A 1 107 ? -20.187 14.077 44.917 1.00 60.19 107 ASN A N 1
ATOM 923 C CA . ASN A 1 107 ? -21.009 12.972 44.422 1.00 60.19 107 ASN A CA 1
ATOM 924 C C . ASN A 1 107 ? -22.502 13.234 44.637 1.00 60.19 107 ASN A C 1
ATOM 926 O O . ASN A 1 107 ? -23.293 12.978 43.736 1.00 60.19 107 ASN A O 1
ATOM 930 N N . LEU A 1 108 ? -22.883 13.821 45.774 1.00 64.81 108 LEU A N 1
ATOM 931 C CA . LEU A 1 108 ? -24.267 14.199 46.065 1.00 64.81 108 LEU A CA 1
ATOM 932 C C . LEU A 1 108 ? -24.761 15.294 45.113 1.00 64.81 108 LEU A C 1
ATOM 934 O O . LEU A 1 108 ? -25.839 15.168 44.542 1.00 64.81 108 LEU A O 1
ATOM 938 N N . LYS A 1 109 ? -23.945 16.326 44.848 1.00 65.62 109 LYS A N 1
ATOM 939 C CA . LYS A 1 109 ? -24.267 17.351 43.836 1.00 65.62 109 LYS A CA 1
ATOM 940 C C . LYS A 1 109 ? -24.422 16.753 42.436 1.00 65.62 109 LYS A C 1
ATOM 942 O O . LYS A 1 109 ? -25.316 17.157 41.699 1.00 65.62 109 LYS A O 1
ATOM 947 N N . LEU A 1 110 ? -23.571 15.795 42.069 1.00 58.12 110 LEU A N 1
ATOM 948 C CA . LEU A 1 110 ? -23.655 15.075 40.795 1.00 58.12 110 LEU A CA 1
ATOM 949 C C . LEU A 1 110 ? -24.919 14.214 40.715 1.00 58.12 110 LEU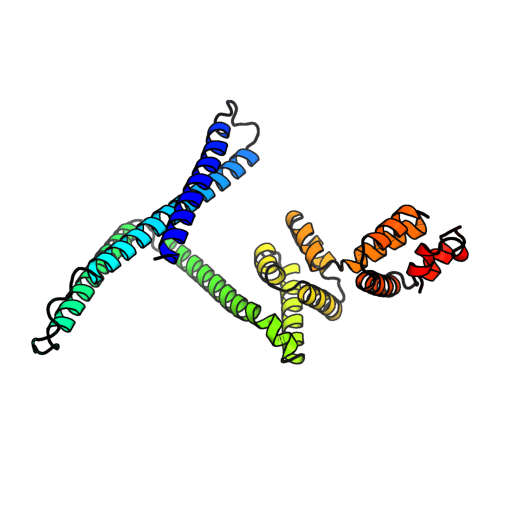 A C 1
ATOM 951 O O . LEU A 1 110 ? -25.610 14.260 39.704 1.00 58.12 110 LEU A O 1
ATOM 955 N N . ALA A 1 111 ? -25.258 13.494 41.786 1.00 54.16 111 ALA A N 1
ATOM 956 C CA . ALA A 1 111 ? -26.464 12.678 41.875 1.00 54.16 111 ALA A CA 1
ATOM 957 C C . ALA A 1 111 ? -27.735 13.529 41.755 1.00 54.16 111 ALA A C 1
ATOM 959 O O . ALA A 1 111 ? -28.600 13.191 40.954 1.00 54.16 111 ALA A O 1
ATOM 960 N N . VAL A 1 112 ? -27.809 14.670 42.451 1.00 62.78 112 VAL A N 1
ATOM 961 C CA . VAL A 1 112 ? -28.923 15.630 42.336 1.00 62.78 112 VAL A CA 1
ATOM 962 C C . VAL A 1 112 ? -29.030 16.185 40.914 1.00 62.78 112 VAL A C 1
ATOM 964 O O . VAL A 1 112 ? -30.125 16.257 40.369 1.00 62.78 112 VAL A O 1
ATOM 967 N N . ARG A 1 113 ? -27.902 16.510 40.269 1.00 59.34 113 ARG A N 1
ATOM 968 C CA . ARG A 1 113 ? -27.871 17.004 38.881 1.00 59.34 113 ARG A CA 1
ATOM 969 C C . ARG A 1 113 ? -28.289 15.931 37.871 1.00 59.34 113 ARG A C 1
ATOM 971 O O . ARG A 1 113 ? -28.991 16.220 36.911 1.00 59.34 113 ARG A O 1
ATOM 978 N N . ILE A 1 114 ? -27.904 14.677 38.098 1.00 57.72 114 ILE A N 1
ATOM 979 C CA . ILE A 1 114 ? -28.378 13.530 37.314 1.00 57.72 114 ILE A CA 1
ATOM 980 C C . ILE A 1 114 ? -29.876 13.312 37.559 1.00 57.72 114 ILE A C 1
ATOM 982 O O . ILE A 1 114 ? -30.610 13.040 36.618 1.00 57.72 114 ILE A O 1
ATOM 986 N N . GLN A 1 115 ? -30.356 13.467 38.792 1.00 50.91 115 GLN A N 1
ATOM 987 C CA . GLN A 1 115 ? -31.764 13.304 39.153 1.00 50.91 115 GLN A CA 1
ATOM 988 C C . GLN A 1 115 ? -32.653 14.421 38.586 1.00 50.91 115 GLN A C 1
ATOM 990 O O . GLN A 1 115 ? -33.759 14.135 38.136 1.00 50.91 115 GLN A O 1
ATOM 995 N N . SER A 1 116 ? -32.150 15.656 38.498 1.00 53.84 116 SER A N 1
ATOM 996 C CA . SER A 1 116 ? -32.836 16.765 37.821 1.00 53.84 116 SER A CA 1
ATOM 997 C C . SER A 1 116 ? -32.880 16.581 36.301 1.00 53.84 116 SER A C 1
ATOM 999 O O . SER A 1 116 ? -33.837 16.996 35.661 1.00 53.84 116 SER A O 1
ATOM 1001 N N . ILE A 1 117 ? -31.874 15.919 35.717 1.00 53.47 117 ILE A N 1
ATOM 1002 C CA . ILE A 1 117 ? -31.886 15.512 34.302 1.00 53.47 117 ILE A CA 1
ATOM 1003 C C . ILE A 1 117 ? -32.849 14.326 34.088 1.00 53.47 117 ILE A C 1
ATOM 1005 O O . ILE A 1 117 ? -33.534 14.268 33.071 1.00 53.47 117 ILE A O 1
ATOM 1009 N N . ARG A 1 118 ? -32.968 13.409 35.064 1.00 46.22 118 ARG A N 1
ATOM 1010 C CA . ARG A 1 118 ? -33.868 12.235 35.026 1.00 46.22 118 ARG A CA 1
ATOM 1011 C C . ARG A 1 118 ? -35.361 12.580 35.006 1.00 46.22 118 ARG A C 1
ATOM 1013 O O . ARG A 1 118 ? -36.139 11.715 34.622 1.00 46.22 118 ARG A O 1
ATOM 1020 N N . GLY A 1 119 ? -35.764 13.792 35.392 1.00 43.91 119 GLY A N 1
ATOM 1021 C CA . GLY A 1 119 ? -37.174 14.207 35.407 1.00 43.91 119 GLY A CA 1
ATOM 1022 C C . GLY A 1 119 ? -37.830 14.330 34.024 1.00 43.91 119 GLY A C 1
ATOM 1023 O O . GLY A 1 119 ? -39.051 14.279 33.942 1.00 43.91 119 GLY A O 1
ATOM 1024 N N . ASN A 1 120 ? -37.039 14.435 32.947 1.00 51.09 120 ASN A N 1
ATOM 1025 C CA . ASN A 1 120 ? -37.541 14.784 31.609 1.00 51.09 120 ASN A CA 1
ATOM 1026 C C . ASN A 1 120 ? -37.408 13.680 30.549 1.00 51.09 120 ASN A C 1
ATOM 1028 O O . ASN A 1 120 ? -37.771 13.905 29.398 1.00 51.09 120 ASN A O 1
ATOM 1032 N N . TYR A 1 121 ? -36.908 12.493 30.899 1.00 44.31 121 TYR A N 1
ATOM 1033 C CA . TYR A 1 121 ? -36.811 11.378 29.952 1.00 44.31 121 TYR A CA 1
ATOM 1034 C C . TYR A 1 121 ? -37.906 10.359 30.248 1.00 44.31 121 TYR A C 1
ATOM 1036 O O . TYR A 1 121 ? -37.993 9.841 31.364 1.00 44.31 121 TYR A O 1
ATOM 1044 N N . SER A 1 122 ? -38.731 10.030 29.249 1.00 51.38 122 SER A N 1
ATOM 1045 C CA . SER A 1 122 ? -39.635 8.889 29.380 1.00 51.38 122 SER A CA 1
ATOM 1046 C C . SER A 1 122 ? -38.790 7.636 29.658 1.00 51.38 122 SER A C 1
ATOM 1048 O O . SER A 1 122 ? -37.706 7.459 29.090 1.00 51.38 122 SER A O 1
ATOM 1050 N N . LYS A 1 123 ? -39.260 6.744 30.542 1.00 53.50 123 LYS A N 1
ATOM 1051 C CA . LYS A 1 123 ? -38.551 5.488 30.873 1.00 53.50 123 LYS A CA 1
ATOM 1052 C C . LYS A 1 123 ? -38.170 4.675 29.621 1.00 53.50 123 LYS A C 1
ATOM 1054 O O . LYS A 1 123 ? -37.187 3.937 29.652 1.00 53.50 123 LYS A O 1
ATOM 1059 N N . ASN A 1 124 ? -38.914 4.838 28.525 1.00 55.44 124 ASN A N 1
ATOM 1060 C CA . ASN A 1 124 ? -38.679 4.160 27.253 1.00 55.44 124 ASN A CA 1
ATOM 1061 C C . ASN A 1 124 ? -37.506 4.749 26.457 1.00 55.44 124 ASN A C 1
ATOM 1063 O O . ASN A 1 124 ? -36.747 3.988 25.852 1.00 55.44 124 ASN A O 1
ATOM 1067 N N . ASP A 1 125 ? -37.318 6.067 26.481 1.00 52.03 125 ASP A N 1
ATOM 1068 C CA . ASP A 1 125 ? -36.221 6.724 25.758 1.00 52.03 125 ASP A CA 1
ATOM 1069 C C . ASP A 1 125 ? -34.885 6.459 26.446 1.00 52.03 125 ASP A C 1
ATOM 1071 O O . ASP A 1 125 ? -33.902 6.105 25.797 1.00 52.03 125 ASP A O 1
ATOM 1075 N N . LEU A 1 126 ? -34.886 6.461 27.781 1.00 50.19 126 LEU A N 1
ATOM 1076 C CA . LEU A 1 126 ? -33.704 6.145 28.578 1.00 50.19 126 LEU A CA 1
ATOM 1077 C C . LEU A 1 126 ? -33.248 4.687 28.389 1.00 50.19 126 LEU A C 1
ATOM 1079 O O . LEU A 1 126 ? -32.053 4.403 28.318 1.00 50.19 126 LEU A O 1
ATOM 1083 N N . ALA A 1 127 ? -34.191 3.746 28.277 1.00 52.50 127 ALA A N 1
ATOM 1084 C CA . ALA A 1 127 ? -33.882 2.345 28.001 1.00 52.50 127 ALA A CA 1
ATOM 1085 C C . ALA A 1 127 ? -33.297 2.150 26.589 1.00 52.50 127 ALA A C 1
ATOM 1087 O O . ALA A 1 127 ? -32.369 1.354 26.408 1.00 52.50 127 ALA A O 1
ATOM 1088 N N . LYS A 1 128 ? -33.798 2.894 25.591 1.00 56.50 128 LYS A N 1
ATOM 1089 C CA . LYS A 1 128 ? -33.253 2.896 24.224 1.00 56.50 128 LYS A CA 1
ATOM 1090 C C . LYS A 1 128 ? -31.850 3.502 24.176 1.00 56.50 128 LYS A C 1
ATOM 1092 O O . LYS A 1 128 ? -30.951 2.870 23.619 1.00 56.50 128 LYS A O 1
ATOM 1097 N N . GLU A 1 129 ? -31.639 4.655 24.804 1.00 52.94 129 GLU A N 1
ATOM 1098 C CA . GLU A 1 129 ? -30.327 5.308 24.877 1.00 52.94 129 GLU A CA 1
ATOM 1099 C C . GLU A 1 129 ? -29.315 4.471 25.658 1.00 52.94 129 GLU A C 1
ATOM 1101 O O . GLU A 1 129 ? -28.186 4.302 25.207 1.00 52.94 129 GLU A O 1
ATOM 1106 N N . TYR A 1 130 ? -29.706 3.852 26.775 1.00 50.97 130 TYR A N 1
ATOM 1107 C CA . TYR A 1 130 ? -28.825 2.956 27.524 1.00 50.97 130 TYR A CA 1
ATOM 1108 C C . TYR A 1 130 ? -28.424 1.729 26.696 1.00 50.97 130 TYR A C 1
ATOM 1110 O O . TYR A 1 130 ? -27.262 1.317 26.708 1.00 50.97 130 TYR A O 1
ATOM 1118 N N . LYS A 1 131 ? -29.355 1.158 25.920 1.00 56.44 131 LYS A N 1
ATOM 1119 C CA . LYS A 1 131 ? -29.062 0.043 25.008 1.00 56.44 131 LYS A CA 1
ATOM 1120 C C . LYS A 1 131 ? -28.096 0.469 23.897 1.00 56.44 131 LYS A C 1
ATOM 1122 O O . LYS A 1 131 ? -27.146 -0.262 23.613 1.00 56.44 131 LYS A O 1
ATOM 1127 N N . GLN A 1 132 ? -28.283 1.659 23.323 1.00 52.59 132 GLN A N 1
ATOM 1128 C CA . GLN A 1 132 ? -27.362 2.244 22.342 1.00 52.59 132 GLN A CA 1
ATOM 1129 C C . GLN A 1 132 ? -25.986 2.546 22.950 1.00 52.59 132 GLN A C 1
ATOM 1131 O O . GLN A 1 132 ? -24.966 2.187 22.365 1.00 52.59 132 GLN A O 1
ATOM 1136 N N . HIS A 1 133 ? -25.936 3.120 24.150 1.00 45.19 133 HIS A N 1
ATOM 1137 C CA . HIS A 1 133 ? -24.699 3.426 24.859 1.00 45.19 133 HIS A CA 1
ATOM 1138 C C . HIS A 1 133 ? -23.933 2.152 25.226 1.00 45.19 133 HIS A C 1
ATOM 1140 O O . HIS A 1 133 ? -22.737 2.064 24.975 1.00 45.19 133 HIS A O 1
ATOM 1146 N N . LYS A 1 134 ? -24.615 1.108 25.714 1.00 55.47 134 LYS A N 1
ATOM 1147 C CA . LYS A 1 134 ? -24.007 -0.206 25.980 1.00 55.47 134 LYS A CA 1
ATOM 1148 C C . LYS A 1 134 ? -23.449 -0.844 24.704 1.00 55.47 134 LYS A C 1
ATOM 1150 O O . LYS A 1 134 ? -22.363 -1.418 24.732 1.00 55.47 134 LYS A O 1
ATOM 1155 N N . MET A 1 135 ? -24.145 -0.711 23.570 1.00 59.69 135 MET A N 1
ATOM 1156 C CA . MET A 1 135 ? -23.612 -1.122 22.264 1.00 59.69 135 MET A CA 1
ATOM 1157 C C . MET A 1 135 ? -22.371 -0.314 21.865 1.00 59.69 135 MET A C 1
ATOM 1159 O O . MET A 1 135 ? -21.414 -0.891 21.351 1.00 59.69 135 MET A O 1
ATOM 1163 N N . TYR A 1 136 ? -22.367 0.994 22.120 1.00 47.38 136 TYR A N 1
ATOM 1164 C CA . TYR A 1 136 ? -21.252 1.887 21.811 1.00 47.38 136 TYR A CA 1
ATOM 1165 C C . TYR A 1 136 ? -20.019 1.586 22.675 1.00 47.38 136 TYR A C 1
ATOM 1167 O O . TYR A 1 136 ? -18.929 1.403 22.142 1.00 47.38 136 TYR A O 1
ATOM 1175 N N . VAL A 1 137 ? -20.201 1.415 23.987 1.00 45.12 137 VAL A N 1
ATOM 1176 C CA . VAL A 1 137 ? -19.150 1.010 24.933 1.00 45.12 137 VAL A CA 1
ATOM 1177 C C . VAL A 1 137 ? -18.580 -0.358 24.558 1.00 45.12 137 VAL A C 1
ATOM 1179 O O . VAL A 1 137 ? -17.364 -0.500 24.478 1.00 45.12 137 VAL A O 1
ATOM 1182 N N . ASN A 1 138 ? -19.422 -1.341 24.219 1.00 53.06 138 ASN A N 1
ATOM 1183 C CA . ASN A 1 138 ? -18.951 -2.651 23.754 1.00 53.06 138 ASN A CA 1
ATOM 1184 C C . ASN A 1 138 ? -18.163 -2.564 22.436 1.00 53.06 138 ASN A C 1
ATOM 1186 O O . ASN A 1 138 ? -17.201 -3.310 22.246 1.00 53.06 138 ASN A O 1
ATOM 1190 N N . ARG A 1 139 ? -18.552 -1.671 21.514 1.00 50.22 139 ARG A N 1
ATOM 1191 C CA . ARG A 1 139 ? -17.797 -1.417 20.276 1.00 50.22 139 ARG A CA 1
ATOM 1192 C C . ARG A 1 139 ? -16.448 -0.775 20.575 1.00 50.22 139 ARG A C 1
ATOM 1194 O O . ARG A 1 139 ? -15.452 -1.247 20.044 1.00 50.22 139 ARG A O 1
ATOM 1201 N N . ILE A 1 140 ? -16.406 0.222 21.457 1.00 43.84 140 ILE A N 1
ATOM 1202 C CA . ILE A 1 140 ? -15.170 0.886 21.894 1.00 43.84 140 ILE A CA 1
ATOM 1203 C C . ILE A 1 140 ? -14.239 -0.097 22.607 1.00 43.84 140 ILE A C 1
ATOM 1205 O O . ILE A 1 140 ? -13.055 -0.136 22.304 1.00 43.84 140 ILE A O 1
ATOM 1209 N N . GLN A 1 141 ? -14.751 -0.945 23.499 1.00 46.97 141 GLN A N 1
ATOM 1210 C CA . GLN A 1 141 ? -13.944 -1.954 24.191 1.00 46.97 141 GLN A CA 1
ATOM 1211 C C . GLN A 1 141 ? -13.413 -3.031 23.237 1.00 46.97 141 GLN A C 1
ATOM 1213 O O . GLN A 1 141 ? -12.257 -3.430 23.351 1.00 46.97 141 GLN A O 1
ATOM 1218 N N . LYS A 1 142 ? -14.214 -3.473 22.253 1.00 54.41 142 LYS A N 1
ATOM 1219 C CA . LYS A 1 142 ? -13.715 -4.336 21.167 1.00 54.41 142 LYS A CA 1
ATOM 1220 C C . LYS A 1 142 ? -12.651 -3.636 20.323 1.00 54.41 142 LYS A C 1
ATOM 1222 O O . LYS A 1 142 ? -11.685 -4.279 19.936 1.00 54.41 142 LYS A O 1
ATOM 1227 N N . PHE A 1 143 ? -12.821 -2.344 20.057 1.00 43.62 143 PHE A N 1
ATOM 1228 C CA . PHE A 1 143 ? -11.864 -1.529 19.314 1.00 43.62 143 PHE A CA 1
ATOM 1229 C C . PHE A 1 143 ? -10.548 -1.355 20.087 1.00 43.62 143 PHE A C 1
ATOM 1231 O O . PHE A 1 143 ? -9.483 -1.509 19.509 1.00 43.62 143 PHE A O 1
ATOM 1238 N N . HIS A 1 144 ? -10.602 -1.131 21.404 1.00 43.41 144 HIS A N 1
ATOM 1239 C CA . HIS A 1 144 ? -9.418 -1.078 22.266 1.00 43.41 144 HIS A CA 1
ATOM 1240 C C . HIS A 1 144 ? -8.693 -2.423 22.359 1.00 43.41 144 HIS A C 1
ATOM 1242 O O . HIS A 1 144 ? -7.484 -2.448 22.174 1.00 43.41 144 HIS A O 1
ATOM 1248 N N . LYS A 1 145 ? -9.413 -3.542 22.515 1.00 51.53 145 LYS A N 1
ATOM 1249 C CA . LYS A 1 145 ? -8.800 -4.884 22.462 1.00 51.53 145 LYS A CA 1
ATOM 1250 C C . LYS A 1 145 ? -8.158 -5.211 21.111 1.00 51.53 145 LYS A C 1
ATOM 1252 O O . LYS A 1 145 ? -7.240 -6.014 21.058 1.00 51.53 145 LYS A O 1
ATOM 1257 N N . LEU A 1 146 ? -8.658 -4.638 20.015 1.00 47.16 146 LEU A N 1
ATOM 1258 C CA . LEU A 1 146 ? -8.017 -4.744 18.700 1.00 47.16 146 LEU A CA 1
ATOM 1259 C C . LEU A 1 146 ? -6.805 -3.808 18.575 1.00 47.16 146 LEU A C 1
ATOM 1261 O O . LEU A 1 146 ? -5.870 -4.139 17.860 1.00 47.16 146 LEU A O 1
ATOM 1265 N N . ASN A 1 147 ? -6.804 -2.671 19.277 1.00 43.41 147 ASN A N 1
ATOM 1266 C CA . ASN A 1 147 ? -5.688 -1.725 19.284 1.00 43.41 147 ASN A CA 1
ATOM 1267 C C . ASN A 1 147 ? -4.472 -2.235 20.064 1.00 43.41 147 ASN A C 1
ATOM 1269 O O . ASN A 1 147 ? -3.365 -1.993 19.608 1.00 43.41 147 ASN A O 1
ATOM 1273 N N . GLU A 1 148 ? -4.664 -2.947 21.177 1.00 48.50 148 GLU A N 1
ATOM 1274 C CA . GLU A 1 148 ? -3.559 -3.551 21.947 1.00 48.50 148 GLU A CA 1
ATOM 1275 C C . GLU A 1 148 ? -2.805 -4.629 21.148 1.00 48.50 148 GLU A C 1
ATOM 1277 O O . GLU A 1 148 ? 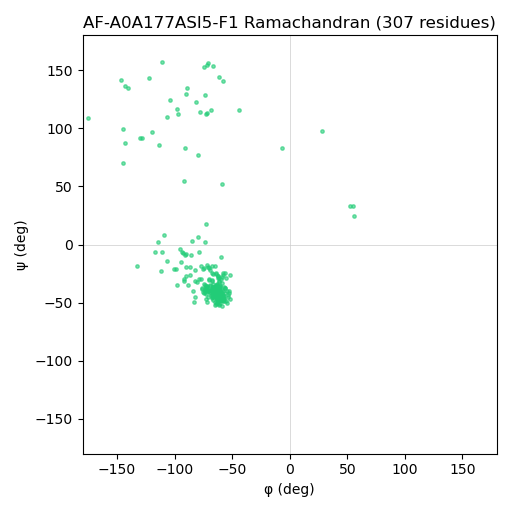-1.625 -4.835 21.364 1.00 48.50 148 GLU A O 1
ATOM 1282 N N . ILE A 1 149 ? -3.451 -5.266 20.164 1.00 52.66 149 ILE A N 1
ATOM 1283 C CA . ILE A 1 149 ? -2.820 -6.275 19.293 1.00 52.66 149 ILE A CA 1
ATOM 1284 C C . ILE A 1 149 ? -1.920 -5.630 18.216 1.00 52.66 149 ILE A C 1
ATOM 1286 O O . ILE A 1 149 ? -1.096 -6.315 17.618 1.00 52.66 149 ILE A O 1
ATOM 1290 N N . ASN A 1 150 ? -2.083 -4.332 17.930 1.00 50.44 150 ASN A N 1
ATOM 1291 C CA . ASN A 1 150 ? -1.434 -3.683 16.787 1.00 50.44 150 ASN A CA 1
ATOM 1292 C C . ASN A 1 150 ? -0.080 -3.046 17.098 1.00 50.44 150 ASN A C 1
ATOM 1294 O O . ASN A 1 150 ? 0.752 -3.005 16.198 1.00 50.44 150 ASN A O 1
ATOM 1298 N N . ASP A 1 151 ? 0.146 -2.575 18.325 1.00 50.53 151 ASP A N 1
ATOM 1299 C CA . ASP A 1 151 ? 1.437 -1.975 18.687 1.00 50.53 151 ASP A CA 1
ATOM 1300 C C . ASP A 1 151 ? 2.529 -3.060 18.873 1.00 50.53 151 ASP A C 1
ATOM 1302 O O . ASP A 1 151 ? 3.699 -2.775 18.648 1.00 50.53 151 ASP A O 1
ATOM 1306 N N . ASP A 1 152 ? 2.140 -4.321 19.123 1.00 56.06 152 ASP A N 1
ATOM 1307 C CA . ASP A 1 152 ? 3.040 -5.483 19.265 1.00 56.06 152 ASP A CA 1
ATOM 1308 C C . ASP A 1 152 ? 3.320 -6.236 17.943 1.00 56.06 152 ASP A C 1
ATOM 1310 O O . ASP A 1 152 ? 4.148 -7.145 17.903 1.00 56.06 152 ASP A O 1
ATOM 1314 N N . MET A 1 153 ? 2.629 -5.922 16.837 1.00 58.03 153 MET A N 1
ATOM 1315 C CA . MET A 1 153 ? 2.711 -6.733 15.606 1.00 58.03 153 MET A CA 1
ATOM 1316 C C . MET A 1 153 ? 4.083 -6.701 14.925 1.00 58.03 153 MET A C 1
ATOM 1318 O O . MET A 1 153 ? 4.472 -7.702 14.326 1.00 58.03 153 MET A O 1
ATOM 1322 N N . ASN A 1 154 ? 4.795 -5.575 14.981 1.00 59.00 154 ASN A N 1
ATOM 1323 C CA . ASN A 1 154 ? 6.094 -5.446 14.315 1.00 59.00 154 ASN A CA 1
ATOM 1324 C C . ASN A 1 154 ? 7.182 -6.248 15.041 1.00 59.00 154 ASN A C 1
ATOM 1326 O O . ASN A 1 154 ? 7.998 -6.891 14.380 1.00 59.00 154 ASN A O 1
ATOM 1330 N N . ASP A 1 155 ? 7.133 -6.278 16.373 1.00 62.16 155 ASP A N 1
ATOM 1331 C CA . ASP A 1 155 ? 8.061 -7.051 17.201 1.00 62.16 155 ASP A CA 1
ATOM 1332 C C . ASP A 1 155 ? 7.731 -8.556 17.120 1.00 62.16 155 ASP A C 1
ATOM 1334 O O . ASP A 1 155 ? 8.612 -9.388 16.897 1.00 62.16 155 ASP A O 1
ATOM 1338 N N . LEU A 1 156 ? 6.439 -8.913 17.125 1.00 59.44 156 LEU A N 1
ATOM 1339 C CA . LEU A 1 156 ? 5.963 -10.296 16.968 1.00 59.44 156 LEU A CA 1
ATOM 1340 C C . LEU A 1 156 ? 6.345 -10.949 15.630 1.00 59.44 156 LEU A C 1
ATOM 1342 O O . LEU A 1 156 ? 6.524 -12.166 15.581 1.00 59.44 156 LEU A O 1
ATOM 1346 N N . ILE A 1 157 ? 6.464 -10.181 14.538 1.00 60.75 157 ILE A N 1
ATOM 1347 C CA . ILE A 1 157 ? 6.878 -10.720 13.228 1.00 60.75 157 ILE A CA 1
ATOM 1348 C C . ILE A 1 157 ? 8.333 -11.195 13.245 1.00 60.75 157 ILE A C 1
ATOM 1350 O O . ILE A 1 157 ? 8.668 -12.137 12.524 1.00 60.75 157 ILE A O 1
ATOM 1354 N N . GLN A 1 158 ? 9.186 -10.573 14.060 1.00 63.84 158 GLN A N 1
ATOM 1355 C CA . GLN A 1 158 ? 10.584 -10.981 14.188 1.00 63.84 158 GLN A CA 1
ATOM 1356 C C . GLN A 1 158 ? 10.758 -12.154 15.159 1.00 63.84 158 GLN A C 1
ATOM 1358 O O . GLN A 1 158 ? 11.645 -12.980 14.948 1.00 63.84 158 GLN A O 1
ATOM 1363 N N . GLU A 1 159 ? 9.909 -12.254 16.184 1.00 74.19 159 GLU A N 1
ATOM 1364 C CA . GLU A 1 159 ? 10.044 -13.258 17.246 1.00 74.19 159 GLU A CA 1
ATOM 1365 C C . GLU A 1 159 ? 9.337 -14.595 16.945 1.00 74.19 159 GLU A C 1
ATOM 1367 O O . GLU A 1 159 ? 9.872 -15.647 17.297 1.00 74.19 159 GLU A O 1
ATOM 1372 N N . ASP A 1 160 ? 8.178 -14.597 16.266 1.00 81.62 160 ASP A N 1
ATOM 1373 C CA . ASP A 1 160 ? 7.431 -15.825 15.936 1.00 81.62 160 ASP A CA 1
ATOM 1374 C C . ASP A 1 160 ? 6.730 -15.754 14.554 1.00 81.62 160 ASP A C 1
ATOM 1376 O O . ASP A 1 160 ? 5.606 -15.242 14.418 1.00 81.62 160 ASP A O 1
ATOM 1380 N N . PRO A 1 161 ? 7.337 -16.349 13.505 1.00 79.38 161 PRO A N 1
ATOM 1381 C CA . PRO A 1 161 ? 6.772 -16.381 12.154 1.00 79.38 161 PRO A CA 1
ATOM 1382 C C . PRO A 1 161 ? 5.401 -17.069 12.051 1.00 79.38 161 PRO A C 1
ATOM 1384 O O . PRO A 1 161 ? 4.595 -16.728 11.177 1.00 79.38 161 PRO A O 1
ATOM 1387 N N . LEU A 1 162 ? 5.108 -18.044 12.920 1.00 81.44 162 LEU A N 1
ATOM 1388 C CA . LEU A 1 162 ? 3.835 -18.765 12.898 1.00 81.44 162 LEU A CA 1
ATOM 1389 C C . LEU A 1 162 ? 2.712 -17.883 13.449 1.00 81.44 162 LEU A C 1
ATOM 1391 O O . LEU A 1 162 ? 1.612 -17.835 12.885 1.00 81.44 162 LEU A O 1
ATOM 1395 N N . MET A 1 163 ? 2.993 -17.149 14.526 1.00 78.69 163 MET A N 1
ATOM 1396 C CA . MET A 1 163 ? 2.055 -16.185 15.095 1.00 78.69 163 MET A CA 1
ATOM 1397 C C . MET A 1 163 ? 1.777 -15.037 14.119 1.00 78.69 163 MET A C 1
ATOM 1399 O O . MET A 1 163 ? 0.610 -14.700 13.894 1.00 78.69 163 MET A O 1
ATOM 1403 N N . ALA A 1 164 ? 2.813 -14.516 13.455 1.00 78.12 164 ALA A N 1
ATOM 1404 C CA . ALA A 1 164 ? 2.677 -13.515 12.400 1.00 78.12 164 ALA A CA 1
ATOM 1405 C C . ALA A 1 164 ? 1.728 -13.970 11.282 1.00 78.12 164 ALA A C 1
ATOM 1407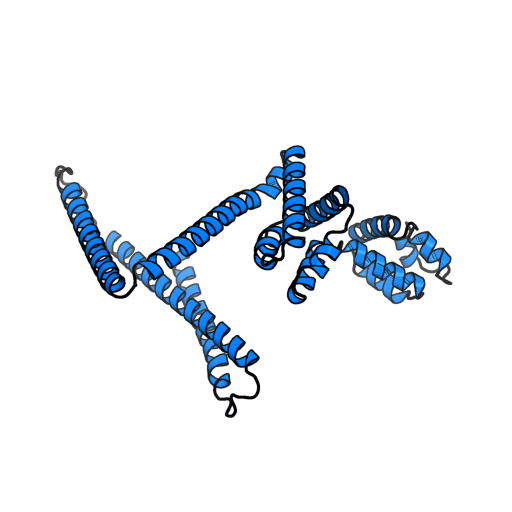 O O . ALA A 1 164 ? 0.767 -13.266 10.952 1.00 78.12 164 ALA A O 1
ATOM 1408 N N . LYS A 1 165 ? 1.929 -15.185 10.753 1.00 84.50 165 LYS A N 1
ATOM 1409 C CA . LYS A 1 165 ? 1.061 -15.767 9.718 1.00 84.50 165 LYS A CA 1
ATOM 1410 C C . LYS A 1 165 ? -0.397 -15.855 10.176 1.00 84.50 165 LYS A C 1
ATOM 1412 O O . LYS A 1 165 ? -1.300 -15.449 9.443 1.00 84.50 165 LYS A O 1
ATOM 1417 N N . ASN A 1 166 ? -0.638 -16.326 11.401 1.00 87.12 166 ASN A N 1
ATOM 1418 C CA . ASN A 1 166 ? -1.988 -16.436 11.961 1.00 87.12 166 ASN A CA 1
ATOM 1419 C C . ASN A 1 166 ? -2.692 -15.075 12.065 1.00 87.12 166 ASN A C 1
ATOM 1421 O O . ASN A 1 166 ? -3.899 -14.970 11.816 1.00 87.12 166 ASN A O 1
ATOM 1425 N N . ILE A 1 167 ? -1.953 -14.022 12.421 1.00 84.62 167 ILE A N 1
ATOM 1426 C CA . ILE A 1 167 ? -2.502 -12.670 12.515 1.00 84.62 167 ILE A CA 1
ATOM 1427 C C . ILE A 1 167 ? -2.805 -12.107 11.118 1.00 84.62 167 ILE A C 1
ATOM 1429 O O . ILE A 1 167 ? -3.906 -11.593 10.901 1.00 84.62 167 ILE A O 1
ATOM 1433 N N . ILE A 1 168 ? -1.893 -12.269 10.155 1.00 88.75 168 ILE A N 1
ATOM 1434 C CA . ILE A 1 168 ? -2.090 -11.849 8.758 1.00 88.75 168 ILE A CA 1
ATOM 1435 C C . ILE A 1 168 ? -3.331 -12.531 8.159 1.00 88.75 168 ILE A C 1
ATOM 1437 O O . ILE A 1 168 ? -4.216 -11.856 7.622 1.00 88.75 168 ILE A O 1
ATOM 1441 N N . GLU A 1 169 ? -3.474 -13.851 8.328 1.00 91.19 169 GLU A N 1
ATOM 1442 C CA . GLU A 1 169 ? -4.667 -14.582 7.888 1.00 91.19 169 GLU A CA 1
ATOM 1443 C C . GLU A 1 169 ? -5.950 -14.068 8.554 1.00 91.19 169 GLU A C 1
ATOM 1445 O O . GLU A 1 169 ? -7.000 -13.948 7.911 1.00 91.19 169 GLU A O 1
ATOM 1450 N N . LYS A 1 170 ? -5.897 -13.781 9.859 1.00 88.12 170 LYS A N 1
ATOM 1451 C CA .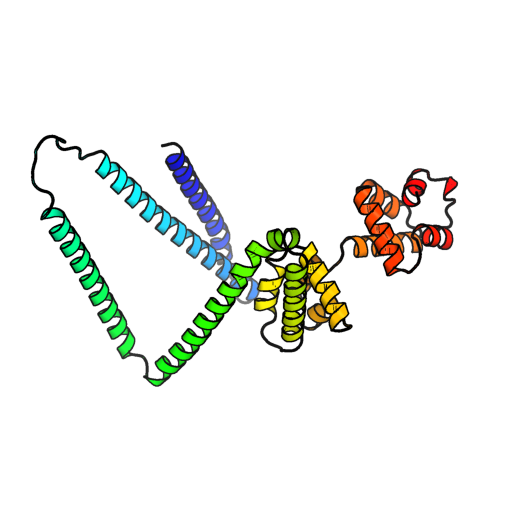 LYS A 1 170 ? -7.039 -13.244 10.607 1.00 88.12 170 LYS A CA 1
ATOM 1452 C C . LYS A 1 170 ? -7.466 -11.890 10.044 1.00 88.12 170 LYS A C 1
ATOM 1454 O O . LYS A 1 170 ? -8.668 -11.682 9.857 1.00 88.12 170 LYS A O 1
ATOM 1459 N N . TYR A 1 171 ? -6.523 -11.004 9.729 1.00 87.00 171 TYR A N 1
ATOM 1460 C CA . TYR A 1 171 ? -6.816 -9.718 9.097 1.00 87.00 171 TYR A CA 1
ATOM 1461 C C . TYR A 1 171 ? -7.398 -9.881 7.692 1.00 87.00 171 TYR A C 1
ATOM 1463 O O . TYR A 1 171 ? -8.432 -9.276 7.401 1.00 87.00 171 TYR A O 1
ATOM 1471 N N . ALA A 1 172 ? -6.842 -10.769 6.863 1.00 88.56 172 ALA A N 1
ATOM 1472 C CA . ALA A 1 172 ? -7.408 -11.089 5.552 1.00 88.56 172 ALA A CA 1
ATOM 1473 C C . ALA A 1 172 ? -8.870 -11.577 5.666 1.00 88.56 172 ALA A C 1
ATOM 1475 O O . ALA A 1 172 ? -9.762 -11.101 4.957 1.00 88.56 172 ALA A O 1
ATOM 1476 N N . LYS A 1 173 ? -9.162 -12.463 6.630 1.00 88.69 173 LYS A N 1
ATOM 1477 C CA . LYS A 1 173 ? -10.526 -12.948 6.923 1.00 88.69 173 LYS A CA 1
ATOM 1478 C C . LYS A 1 173 ? -11.462 -11.841 7.421 1.00 88.69 173 LYS A C 1
ATOM 1480 O O . LYS A 1 173 ? -12.642 -11.834 7.061 1.00 88.69 173 LYS A O 1
ATOM 1485 N N . ILE A 1 174 ? -10.970 -10.903 8.232 1.00 84.69 174 ILE A N 1
ATOM 1486 C CA . ILE A 1 174 ? -11.744 -9.739 8.688 1.00 84.69 174 ILE A CA 1
ATOM 1487 C C . ILE A 1 174 ? -12.097 -8.839 7.499 1.00 84.69 174 ILE A C 1
ATOM 1489 O O . ILE A 1 174 ? -13.274 -8.525 7.316 1.00 84.69 174 ILE A O 1
ATOM 1493 N N . LEU A 1 175 ? -11.120 -8.493 6.657 1.00 82.94 175 LEU A N 1
ATOM 1494 C CA . LEU A 1 175 ? -11.330 -7.649 5.479 1.00 82.94 175 LEU A CA 1
ATOM 1495 C C . LEU A 1 175 ? -12.310 -8.275 4.484 1.00 82.94 175 LEU A C 1
ATOM 1497 O O . LEU A 1 175 ? -13.165 -7.572 3.955 1.00 82.94 175 LEU A O 1
ATOM 1501 N N . PHE A 1 176 ? -12.279 -9.595 4.293 1.00 84.44 176 PHE A N 1
ATOM 1502 C CA . PHE A 1 176 ? -13.246 -10.285 3.431 1.00 84.44 176 PHE A CA 1
ATOM 1503 C C . PHE A 1 176 ? -14.679 -10.151 3.945 1.00 84.44 176 PHE A C 1
ATOM 1505 O O . PHE A 1 176 ? -15.603 -9.826 3.196 1.00 84.44 176 PHE A O 1
ATOM 1512 N N . ARG A 1 177 ? -14.872 -10.366 5.251 1.00 82.00 177 ARG A N 1
ATOM 1513 C CA . ARG A 1 177 ? -16.188 -10.227 5.889 1.00 82.00 177 ARG A CA 1
ATOM 1514 C C . ARG A 1 177 ? -16.711 -8.795 5.798 1.00 82.00 177 ARG A C 1
ATOM 1516 O O . ARG A 1 177 ? -17.917 -8.621 5.645 1.00 82.00 177 ARG A O 1
ATOM 1523 N N . LEU A 1 178 ? -15.825 -7.805 5.897 1.00 74.94 178 LEU A N 1
ATOM 1524 C CA . LEU A 1 178 ? -16.161 -6.384 5.792 1.00 74.94 178 LEU A CA 1
ATOM 1525 C C . LEU A 1 178 ? -16.466 -5.962 4.358 1.00 74.94 178 LEU A C 1
ATOM 1527 O O . LEU A 1 178 ? -17.408 -5.218 4.143 1.00 74.94 178 LEU A O 1
ATOM 1531 N N . ALA A 1 179 ? -15.730 -6.472 3.375 1.00 76.31 179 ALA A N 1
ATOM 1532 C CA . ALA A 1 179 ? -16.028 -6.206 1.974 1.00 76.31 179 ALA A CA 1
ATOM 1533 C C . ALA A 1 179 ? -17.391 -6.780 1.549 1.00 76.31 179 ALA A C 1
ATOM 1535 O O . ALA A 1 179 ? -18.098 -6.173 0.751 1.00 76.31 179 ALA A O 1
ATOM 1536 N N . LYS A 1 180 ? -17.781 -7.945 2.093 1.00 75.31 180 LYS A N 1
ATOM 1537 C CA . LYS A 1 180 ? -19.067 -8.594 1.777 1.00 75.31 180 LYS A CA 1
ATOM 1538 C C . LYS A 1 180 ? -20.269 -8.019 2.520 1.00 75.31 180 LYS A C 1
ATOM 1540 O O . LYS A 1 180 ? -21.386 -8.089 2.015 1.00 75.31 180 LYS A O 1
ATOM 1545 N N . LYS A 1 181 ? -20.085 -7.535 3.748 1.00 64.56 181 LYS A N 1
ATOM 1546 C CA . LYS A 1 181 ? -21.171 -6.951 4.539 1.00 64.56 181 LYS A CA 1
ATOM 1547 C C . LYS A 1 181 ? -21.082 -5.441 4.388 1.00 64.56 181 LYS A C 1
ATOM 1549 O O . LYS A 1 181 ? -20.103 -4.885 4.853 1.00 64.56 181 LYS A O 1
ATOM 1554 N N . PHE A 1 182 ? -22.099 -4.798 3.808 1.00 52.75 182 PHE A N 1
ATOM 1555 C CA . PHE A 1 182 ? -22.284 -3.335 3.705 1.00 52.75 182 PHE A CA 1
ATOM 1556 C C . PHE A 1 182 ? -22.342 -2.624 5.084 1.00 52.75 182 PHE A C 1
ATOM 1558 O O . PHE A 1 182 ? -23.291 -1.926 5.422 1.00 52.75 182 PHE A O 1
ATOM 1565 N N . VAL A 1 183 ? -21.361 -2.858 5.947 1.00 54.62 183 VAL A N 1
ATOM 1566 C CA . VAL A 1 183 ? -21.216 -2.303 7.287 1.00 54.62 183 VAL A CA 1
ATOM 1567 C C . VAL A 1 183 ? -20.104 -1.284 7.167 1.00 54.62 183 VAL A C 1
ATOM 1569 O O . VAL A 1 183 ? -18.976 -1.717 6.969 1.00 54.62 183 VAL A O 1
ATOM 1572 N N . ASN A 1 184 ? -20.437 0.014 7.266 1.00 62.25 184 ASN A N 1
ATOM 1573 C CA . ASN A 1 184 ? -19.533 1.179 7.177 1.00 62.25 184 ASN A CA 1
ATOM 1574 C C . ASN A 1 184 ? -18.046 0.787 7.102 1.00 62.25 184 ASN A C 1
ATOM 1576 O O . ASN A 1 184 ? -17.375 0.734 8.149 1.00 62.25 184 ASN A O 1
ATOM 1580 N N . PRO A 1 185 ? -17.568 0.457 5.882 1.00 59.88 185 PRO A N 1
ATOM 1581 C CA . PRO A 1 185 ? -16.251 -0.133 5.651 1.00 59.88 185 PRO A CA 1
ATOM 1582 C C . PRO A 1 185 ? -15.141 0.737 6.245 1.00 59.88 185 PRO A C 1
ATOM 1584 O O . PRO A 1 185 ? -14.131 0.228 6.725 1.00 59.88 185 PRO A O 1
ATOM 1587 N N . ASP A 1 186 ? -15.399 2.042 6.307 1.00 64.31 186 ASP A N 1
ATOM 1588 C CA . ASP A 1 186 ? -14.536 3.120 6.770 1.00 64.31 186 ASP A CA 1
ATOM 1589 C C . ASP A 1 186 ? -13.930 2.873 8.152 1.00 64.31 186 ASP A C 1
ATOM 1591 O O . ASP A 1 186 ? -12.729 3.048 8.347 1.00 64.31 186 ASP A O 1
ATOM 1595 N N . SER A 1 187 ? -14.735 2.440 9.128 1.00 64.25 187 SER A N 1
ATOM 1596 C CA . SER A 1 187 ? -14.274 2.351 10.525 1.00 64.25 187 SER A CA 1
ATOM 1597 C C . SER A 1 187 ? -13.297 1.198 10.755 1.00 64.25 187 SER A C 1
ATOM 1599 O O . SER A 1 187 ? -12.348 1.320 11.527 1.00 64.25 187 SER A O 1
ATOM 1601 N N . ALA A 1 188 ? -13.509 0.081 10.063 1.00 64.06 188 ALA A N 1
ATOM 1602 C CA . ALA A 1 188 ? -12.696 -1.116 10.209 1.00 64.06 188 ALA A CA 1
ATOM 1603 C C . ALA A 1 188 ? -11.525 -1.145 9.213 1.00 64.06 188 ALA A C 1
ATOM 1605 O O . ALA A 1 188 ? -10.449 -1.636 9.554 1.00 64.06 188 ALA A O 1
ATOM 1606 N N . PHE A 1 189 ? -11.691 -0.555 8.025 1.00 67.94 189 PHE A N 1
ATOM 1607 C CA . PHE A 1 189 ? -10.591 -0.299 7.098 1.00 67.94 189 PHE A CA 1
ATOM 1608 C C . PHE A 1 189 ? -9.570 0.650 7.704 1.00 67.94 189 PHE A C 1
ATOM 1610 O O . PHE A 1 189 ? -8.389 0.318 7.730 1.00 67.94 189 PHE A O 1
ATOM 1617 N N . ALA A 1 190 ? -10.026 1.769 8.279 1.00 66.75 190 ALA A N 1
ATOM 1618 C CA . ALA A 1 190 ? -9.140 2.680 8.987 1.00 66.75 190 ALA A CA 1
ATOM 1619 C C . ALA A 1 190 ? -8.426 1.963 10.144 1.00 66.75 190 ALA A C 1
ATOM 1621 O O . ALA A 1 190 ? -7.219 2.091 10.282 1.00 66.75 190 ALA A O 1
ATOM 1622 N N . ALA A 1 191 ? -9.131 1.141 10.927 1.00 66.81 191 ALA A N 1
ATOM 1623 C CA . ALA A 1 191 ? -8.515 0.401 12.030 1.00 66.81 191 ALA A CA 1
ATOM 1624 C C . ALA A 1 191 ? -7.444 -0.609 11.586 1.00 66.81 191 ALA A C 1
ATOM 1626 O O . ALA A 1 191 ? -6.475 -0.816 12.311 1.00 66.81 191 ALA A O 1
ATOM 1627 N N . THR A 1 192 ? -7.624 -1.230 10.416 1.00 69.00 192 THR A N 1
ATOM 1628 C CA . THR A 1 192 ? -6.699 -2.245 9.895 1.00 69.00 192 THR A CA 1
ATOM 1629 C C . THR A 1 192 ? -5.514 -1.592 9.185 1.00 69.00 192 THR A C 1
ATOM 1631 O O . THR A 1 192 ? -4.372 -1.890 9.493 1.00 69.00 192 THR A O 1
ATOM 1634 N N . PHE A 1 193 ? -5.764 -0.654 8.271 1.00 71.75 193 PHE A N 1
ATOM 1635 C CA . PHE A 1 193 ? -4.720 -0.106 7.403 1.00 71.75 193 PHE A CA 1
ATOM 1636 C C . PHE A 1 193 ? -4.011 1.124 7.964 1.00 71.75 193 PHE A C 1
ATOM 1638 O O . PHE A 1 193 ? -2.861 1.331 7.628 1.00 71.75 193 PHE A O 1
ATOM 1645 N N . VAL A 1 194 ? -4.629 1.944 8.825 1.00 69.50 194 VAL A N 1
ATOM 1646 C CA . VAL A 1 194 ? -3.954 3.154 9.355 1.00 69.50 194 VAL A CA 1
ATOM 1647 C C . VAL A 1 194 ? -2.843 2.799 10.348 1.00 69.50 194 VAL A C 1
ATOM 1649 O O . VAL A 1 194 ? -1.975 3.629 10.603 1.00 69.50 194 VAL A O 1
ATOM 1652 N N . LYS A 1 195 ? -2.870 1.588 10.915 1.00 69.56 195 LYS A N 1
ATOM 1653 C CA . LYS A 1 195 ? -1.942 1.160 11.968 1.00 69.56 195 LYS A CA 1
ATOM 1654 C C . LYS A 1 195 ? -0.953 0.071 11.559 1.00 69.56 195 LYS A C 1
ATOM 1656 O O . LYS A 1 195 ? 0.077 -0.043 12.207 1.00 69.56 195 LYS A O 1
ATOM 1661 N N . CYS A 1 196 ? -1.247 -0.729 10.537 1.00 74.81 196 CYS A N 1
ATOM 1662 C CA . CYS A 1 196 ? -0.297 -1.729 10.054 1.00 74.81 196 CYS A CA 1
ATOM 1663 C C . CYS A 1 196 ? 0.833 -1.060 9.270 1.00 74.81 196 CYS A C 1
ATOM 1665 O O . CYS A 1 196 ? 0.627 -0.018 8.663 1.00 74.81 196 CYS A O 1
ATOM 1667 N N . GLU A 1 197 ? 2.018 -1.662 9.236 1.00 82.00 197 GLU A N 1
ATOM 1668 C CA . GLU A 1 197 ? 3.076 -1.234 8.322 1.00 82.00 197 GLU A CA 1
ATOM 1669 C C . GLU A 1 197 ? 2.726 -1.604 6.869 1.00 82.00 197 GLU A C 1
ATOM 1671 O O . GLU A 1 197 ? 1.926 -2.508 6.605 1.00 82.00 197 GLU A O 1
ATOM 1676 N N . LYS A 1 198 ? 3.299 -0.896 5.887 1.00 82.56 198 LYS A N 1
ATOM 1677 C CA . LYS A 1 198 ? 2.974 -1.104 4.468 1.00 82.56 198 LYS A CA 1
ATOM 1678 C C . LYS A 1 198 ? 3.330 -2.516 4.003 1.00 82.56 198 LYS A C 1
ATOM 1680 O O . LYS A 1 198 ? 2.561 -3.132 3.269 1.00 82.56 198 LYS A O 1
ATOM 1685 N N . SER A 1 199 ? 4.456 -3.040 4.474 1.00 80.62 199 SER A N 1
ATOM 1686 C CA . SER A 1 199 ? 4.904 -4.419 4.258 1.00 80.62 199 SER A CA 1
ATOM 1687 C C . SER A 1 199 ? 3.849 -5.441 4.712 1.00 80.62 199 SER A C 1
ATOM 1689 O O . SER A 1 199 ? 3.447 -6.306 3.934 1.00 80.62 199 SER A O 1
ATOM 1691 N N . ILE A 1 200 ? 3.314 -5.277 5.923 1.00 85.00 200 ILE A N 1
ATOM 1692 C CA . ILE A 1 200 ? 2.249 -6.118 6.490 1.00 85.00 200 ILE A CA 1
ATOM 1693 C C . ILE A 1 200 ? 0.967 -6.003 5.665 1.00 85.00 200 ILE A C 1
ATOM 1695 O O . ILE A 1 200 ? 0.339 -7.010 5.345 1.00 85.00 200 ILE A O 1
ATOM 1699 N N . CYS A 1 201 ? 0.586 -4.789 5.267 1.00 87.44 201 CYS A N 1
ATOM 1700 C CA . CYS A 1 201 ? -0.582 -4.570 4.415 1.00 87.44 201 CYS A CA 1
ATOM 1701 C C . CYS A 1 201 ? -0.477 -5.316 3.076 1.00 87.44 201 CYS A C 1
ATOM 1703 O O . CYS A 1 201 ? -1.463 -5.905 2.627 1.00 87.44 201 CYS A O 1
ATOM 1705 N N . LEU A 1 202 ? 0.711 -5.354 2.467 1.00 87.06 202 LEU A N 1
ATOM 1706 C CA . LEU A 1 202 ? 0.966 -6.146 1.262 1.00 87.06 202 LEU A CA 1
ATOM 1707 C C . LEU A 1 202 ? 0.868 -7.652 1.539 1.00 87.06 202 LEU A C 1
ATOM 1709 O O . LEU A 1 202 ? 0.229 -8.362 0.765 1.00 87.06 202 LEU A O 1
ATOM 1713 N N . MET A 1 203 ? 1.420 -8.142 2.656 1.00 87.94 203 MET A N 1
ATOM 1714 C CA . MET A 1 203 ? 1.286 -9.552 3.058 1.00 87.94 203 MET A CA 1
ATOM 1715 C C . MET A 1 203 ? -0.175 -9.954 3.289 1.00 87.94 203 MET A C 1
ATOM 1717 O O . MET A 1 203 ? -0.595 -11.030 2.862 1.00 87.94 203 MET A O 1
ATOM 1721 N N . ILE A 1 204 ? -0.973 -9.078 3.908 1.00 90.50 204 ILE A N 1
ATOM 1722 C CA . ILE A 1 204 ? -2.423 -9.258 4.054 1.00 90.50 204 ILE A CA 1
ATOM 1723 C C . ILE A 1 204 ? -3.081 -9.327 2.673 1.00 90.50 204 ILE A C 1
ATOM 1725 O O . ILE A 1 204 ? -3.927 -10.191 2.453 1.00 90.50 204 ILE A O 1
ATOM 1729 N N . GLY A 1 205 ? -2.684 -8.456 1.740 1.00 89.81 205 GLY A N 1
ATOM 1730 C CA . GLY A 1 205 ? -3.152 -8.480 0.353 1.00 89.81 205 GLY A CA 1
ATOM 1731 C C . GLY A 1 205 ? -2.872 -9.806 -0.356 1.00 89.81 205 GLY A C 1
ATOM 1732 O O . GLY A 1 205 ? -3.792 -10.382 -0.933 1.00 89.81 205 GLY A O 1
ATOM 1733 N N . HIS A 1 206 ? -1.644 -10.319 -0.255 1.00 87.31 206 HIS A N 1
ATOM 1734 C CA . HIS A 1 206 ? -1.256 -11.617 -0.816 1.00 87.31 206 HIS A CA 1
ATOM 1735 C C . HIS A 1 206 ? -2.027 -12.775 -0.177 1.00 87.31 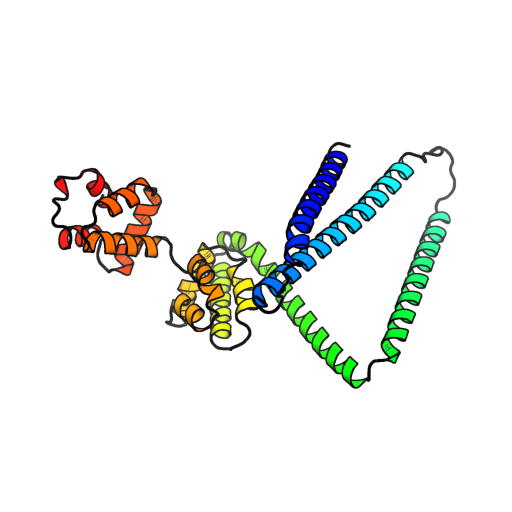206 HIS A C 1
ATOM 1737 O O . HIS A 1 206 ? -2.662 -13.553 -0.881 1.00 87.31 206 HIS A O 1
ATOM 1743 N N . THR A 1 207 ? -2.057 -12.835 1.154 1.00 91.56 207 THR A N 1
ATOM 1744 C CA . THR A 1 207 ? -2.765 -13.885 1.905 1.00 91.56 207 THR A CA 1
ATOM 1745 C C . THR A 1 207 ? -4.264 -13.880 1.597 1.00 91.56 207 THR A C 1
ATOM 1747 O O . THR A 1 207 ? -4.912 -14.921 1.524 1.00 91.56 207 THR A O 1
ATOM 1750 N N . TYR A 1 208 ? -4.848 -12.699 1.396 1.00 92.75 208 TYR A N 1
ATOM 1751 C CA . TYR A 1 208 ? -6.236 -12.572 0.972 1.00 92.75 208 TYR A CA 1
ATOM 1752 C C . TYR A 1 208 ? -6.464 -13.178 -0.416 1.00 92.75 208 TYR A C 1
ATOM 1754 O O . TYR A 1 208 ? -7.435 -13.910 -0.610 1.00 92.75 208 TYR A O 1
ATOM 1762 N N . GLU A 1 209 ? -5.585 -12.874 -1.369 1.00 90.56 209 GLU A N 1
ATOM 1763 C CA . GLU A 1 209 ? -5.663 -13.406 -2.728 1.00 90.56 209 GLU A CA 1
ATOM 1764 C C . GLU A 1 209 ? -5.491 -14.930 -2.741 1.00 90.56 209 GLU A C 1
ATOM 1766 O O . GLU A 1 209 ? -6.255 -15.607 -3.417 1.00 90.56 209 GLU A O 1
ATOM 1771 N N . GLU A 1 210 ? -4.606 -15.484 -1.910 1.00 89.81 210 GLU A N 1
ATOM 1772 C CA . GLU A 1 210 ? -4.448 -16.935 -1.737 1.00 89.81 210 GLU A CA 1
ATOM 1773 C C . GLU A 1 210 ? -5.705 -17.610 -1.165 1.00 89.81 210 GLU A C 1
ATOM 1775 O O . GLU A 1 210 ? -6.155 -18.628 -1.687 1.00 89.81 210 GLU A O 1
ATOM 1780 N N . ILE A 1 211 ? -6.300 -17.049 -0.104 1.00 93.44 211 ILE A N 1
ATOM 1781 C CA . ILE A 1 211 ? -7.459 -17.660 0.572 1.00 93.44 211 ILE A CA 1
ATOM 1782 C C . ILE A 1 211 ? -8.725 -17.576 -0.288 1.00 93.44 211 ILE A C 1
ATOM 1784 O O . ILE A 1 211 ? -9.545 -18.495 -0.276 1.00 93.44 211 ILE A O 1
ATOM 1788 N N . TYR A 1 212 ? -8.932 -16.453 -0.979 1.00 92.50 212 TYR A N 1
ATOM 1789 C CA . TYR A 1 212 ? -10.203 -16.156 -1.645 1.00 92.50 212 TYR A CA 1
ATOM 1790 C C . TYR A 1 212 ? -10.133 -16.190 -3.168 1.00 92.50 212 TYR A C 1
ATOM 1792 O O . TYR A 1 212 ? -11.180 -16.071 -3.802 1.00 92.50 212 TYR A O 1
ATOM 1800 N N . ASN A 1 213 ? -8.942 -16.342 -3.749 1.00 90.69 213 ASN A N 1
ATOM 1801 C CA . ASN A 1 213 ? -8.694 -16.270 -5.189 1.00 90.69 213 ASN A CA 1
ATOM 1802 C C . ASN A 1 213 ? -9.255 -14.989 -5.837 1.00 90.69 213 ASN A C 1
ATOM 1804 O O . ASN A 1 213 ? -9.747 -14.988 -6.964 1.00 90.69 213 ASN A O 1
ATOM 1808 N N . VAL A 1 214 ? -9.245 -13.888 -5.081 1.00 88.75 214 VAL A N 1
ATOM 1809 C CA . VAL A 1 214 ? -9.696 -12.565 -5.520 1.00 88.75 214 VAL A CA 1
ATOM 1810 C C . VAL A 1 214 ? -8.740 -11.532 -4.955 1.00 88.75 214 VAL A C 1
ATOM 1812 O O . VAL A 1 214 ? -8.419 -11.551 -3.771 1.00 88.75 214 VAL A O 1
ATOM 1815 N N . ASN A 1 215 ? -8.317 -10.586 -5.782 1.00 88.69 215 ASN A N 1
ATOM 1816 C CA . ASN A 1 215 ? -7.385 -9.560 -5.351 1.00 88.69 215 ASN A CA 1
ATOM 1817 C C . ASN A 1 215 ? -8.062 -8.520 -4.428 1.00 88.69 215 ASN A C 1
ATOM 1819 O O . ASN A 1 215 ? -9.117 -7.941 -4.733 1.00 88.69 215 ASN A O 1
ATOM 1823 N N . LEU A 1 216 ? -7.428 -8.280 -3.275 1.00 88.88 216 LEU A N 1
ATOM 1824 C CA . LEU A 1 216 ? -7.955 -7.421 -2.214 1.00 88.88 216 LEU A CA 1
ATOM 1825 C C . LEU A 1 216 ? -8.154 -5.970 -2.673 1.00 88.88 216 LEU A C 1
ATOM 1827 O O . LEU A 1 216 ? -9.163 -5.356 -2.326 1.00 88.88 216 LEU A O 1
ATOM 1831 N N . TYR A 1 217 ? -7.236 -5.430 -3.481 1.00 88.81 217 TYR A N 1
ATOM 1832 C CA . TYR A 1 217 ? -7.323 -4.053 -3.973 1.00 88.81 217 TYR A CA 1
ATOM 1833 C C . TYR A 1 217 ? -8.608 -3.831 -4.777 1.00 88.81 217 TYR A C 1
ATOM 1835 O O . TYR A 1 217 ? -9.333 -2.871 -4.515 1.00 88.81 217 TYR A O 1
ATOM 1843 N N . TYR A 1 218 ? -8.937 -4.727 -5.715 1.00 88.81 218 TYR A N 1
ATOM 1844 C CA . TYR A 1 218 ? -10.165 -4.593 -6.509 1.00 88.81 218 TYR A CA 1
ATOM 1845 C C . TYR A 1 218 ? -11.420 -4.760 -5.662 1.00 88.81 218 TYR A C 1
ATOM 1847 O O . TYR A 1 218 ? -12.400 -4.045 -5.868 1.00 88.81 218 TYR A O 1
ATOM 1855 N N . THR A 1 219 ? -11.372 -5.658 -4.682 1.00 88.75 219 THR A N 1
ATOM 1856 C CA . THR A 1 219 ? -12.491 -5.859 -3.766 1.00 88.75 219 THR A CA 1
ATOM 1857 C C . THR A 1 219 ? -12.786 -4.583 -2.981 1.00 88.75 219 THR A C 1
ATOM 1859 O O . THR A 1 219 ? -13.911 -4.088 -3.017 1.00 88.75 219 THR A O 1
ATOM 1862 N N . LEU A 1 220 ? -11.766 -3.998 -2.345 1.00 86.00 220 LEU A N 1
ATOM 1863 C CA . LEU A 1 220 ? -11.916 -2.768 -1.565 1.00 86.00 220 LEU A CA 1
ATOM 1864 C C . LEU A 1 220 ? -12.273 -1.567 -2.442 1.00 86.00 220 LEU A C 1
ATOM 1866 O O . LEU A 1 220 ? -13.120 -0.765 -2.060 1.00 86.00 220 LEU A O 1
ATOM 1870 N N . ARG A 1 221 ? -11.688 -1.469 -3.641 1.00 86.75 221 ARG A N 1
ATOM 1871 C CA . ARG A 1 221 ? -12.016 -0.429 -4.626 1.00 86.75 221 ARG A CA 1
ATOM 1872 C C . ARG A 1 221 ? -13.500 -0.418 -4.995 1.00 86.75 221 ARG A C 1
ATOM 1874 O O . ARG A 1 221 ? -14.042 0.656 -5.233 1.00 86.75 221 ARG A O 1
ATOM 1881 N N . ASN A 1 222 ? -14.127 -1.590 -5.071 1.00 87.19 222 ASN A N 1
ATOM 1882 C CA . ASN A 1 222 ? -15.537 -1.720 -5.435 1.00 87.19 222 ASN A CA 1
ATOM 1883 C C . ASN A 1 222 ? -16.474 -1.586 -4.227 1.00 87.19 222 ASN A C 1
ATOM 1885 O O . ASN A 1 222 ? -17.628 -1.204 -4.402 1.00 87.19 222 ASN A O 1
ATOM 1889 N N . SER A 1 223 ? -16.001 -1.902 -3.018 1.00 82.94 223 SER A N 1
ATOM 1890 C CA . SER A 1 223 ? -16.820 -1.870 -1.801 1.00 82.94 223 SER A CA 1
ATOM 1891 C C . SER A 1 223 ? -16.734 -0.562 -1.008 1.00 82.94 223 SER A C 1
ATOM 1893 O O . SER A 1 223 ? -17.539 -0.364 -0.103 1.00 82.94 223 SER A O 1
ATOM 1895 N N . MET A 1 224 ? -15.741 0.294 -1.272 1.00 81.12 224 MET A N 1
ATOM 1896 C CA . MET A 1 224 ? -15.488 1.524 -0.507 1.00 81.12 224 MET A CA 1
ATOM 1897 C C . MET A 1 224 ? -15.773 2.791 -1.302 1.00 81.12 224 MET A C 1
ATOM 1899 O O . MET A 1 224 ? -15.690 2.817 -2.531 1.00 81.12 224 MET A O 1
ATOM 1903 N N . ASP A 1 225 ? -16.036 3.875 -0.572 1.00 82.31 225 ASP A N 1
ATOM 1904 C CA . ASP A 1 225 ? -16.192 5.193 -1.167 1.00 82.31 225 ASP A CA 1
ATOM 1905 C C . ASP A 1 225 ? -14.920 5.653 -1.882 1.00 82.31 225 ASP A C 1
ATOM 1907 O O . ASP A 1 225 ? -13.789 5.453 -1.425 1.00 82.31 225 ASP A O 1
ATOM 1911 N N . LYS A 1 226 ? -15.116 6.364 -2.999 1.00 83.19 226 LYS A N 1
ATOM 1912 C CA . LYS A 1 226 ? -14.027 6.835 -3.871 1.00 83.19 226 LYS A CA 1
ATOM 1913 C C . LYS A 1 226 ? -12.987 7.694 -3.143 1.00 83.19 226 LYS A C 1
ATOM 1915 O O . LYS A 1 226 ? -11.838 7.748 -3.576 1.00 83.19 226 LYS A O 1
ATOM 1920 N N . ILE A 1 227 ? -13.373 8.335 -2.037 1.00 82.31 227 ILE A N 1
ATOM 1921 C CA . ILE A 1 227 ? -12.488 9.157 -1.202 1.00 82.31 227 ILE A CA 1
ATOM 1922 C C . ILE A 1 227 ? -11.334 8.351 -0.582 1.00 82.31 227 ILE A C 1
ATOM 1924 O O . ILE A 1 227 ? -10.262 8.906 -0.358 1.00 82.31 227 ILE A O 1
ATOM 1928 N N . TYR A 1 228 ? -11.515 7.042 -0.367 1.00 80.62 228 TYR A N 1
ATOM 1929 C CA . TYR A 1 228 ? -10.501 6.159 0.217 1.00 80.62 228 TYR A CA 1
ATOM 1930 C C . TYR A 1 228 ? -9.590 5.496 -0.820 1.00 80.62 228 TYR A C 1
ATOM 1932 O O . TYR A 1 228 ? -8.577 4.906 -0.445 1.00 80.62 228 TYR A O 1
ATOM 1940 N N . LEU A 1 229 ? -9.884 5.612 -2.120 1.00 81.56 229 LEU A N 1
ATOM 1941 C CA . LEU A 1 229 ? -9.084 4.983 -3.179 1.00 81.56 229 LEU A CA 1
ATOM 1942 C C . LEU A 1 229 ? -7.599 5.369 -3.159 1.00 81.56 229 LEU A C 1
ATOM 1944 O O . LEU A 1 229 ? -6.779 4.467 -3.339 1.00 81.56 229 LEU A O 1
ATOM 1948 N N . PRO A 1 230 ? -7.209 6.639 -2.920 1.00 78.25 230 PRO A N 1
ATOM 1949 C CA . PRO A 1 230 ? -5.796 6.991 -2.811 1.00 78.25 230 PRO A CA 1
ATOM 1950 C C . PRO A 1 230 ? -5.099 6.248 -1.668 1.00 78.25 230 PRO A C 1
ATOM 1952 O O . PRO A 1 230 ? -3.962 5.814 -1.826 1.00 78.25 230 PRO A O 1
ATOM 1955 N N . LEU A 1 231 ? -5.797 6.051 -0.546 1.00 81.56 231 LEU A N 1
ATOM 1956 C CA . LEU A 1 231 ? -5.269 5.347 0.619 1.00 81.56 231 LEU A CA 1
ATOM 1957 C C . LEU A 1 231 ? -5.158 3.843 0.341 1.00 81.56 231 LEU A C 1
ATOM 1959 O O . LEU A 1 231 ? -4.090 3.271 0.516 1.00 81.56 231 LEU A O 1
ATOM 1963 N N . ILE A 1 232 ? -6.221 3.215 -0.174 1.00 83.44 232 ILE A N 1
ATOM 1964 C CA . ILE A 1 232 ? -6.213 1.799 -0.588 1.00 83.44 232 ILE A CA 1
ATOM 1965 C C . ILE A 1 232 ? -5.059 1.537 -1.559 1.00 83.44 232 ILE A C 1
ATOM 1967 O O . ILE A 1 232 ? -4.331 0.558 -1.411 1.00 83.44 232 ILE A O 1
ATOM 1971 N N . ARG A 1 233 ? -4.860 2.441 -2.525 1.00 83.31 233 ARG A N 1
ATOM 1972 C CA . ARG A 1 233 ? -3.740 2.375 -3.459 1.00 83.31 233 ARG A CA 1
ATOM 1973 C C . ARG A 1 233 ? -2.404 2.509 -2.731 1.00 83.31 233 ARG A C 1
ATOM 1975 O O . ARG A 1 233 ? -1.544 1.671 -2.912 1.00 83.31 233 ARG A O 1
ATOM 1982 N N . TYR A 1 234 ? -2.226 3.497 -1.864 1.00 82.38 234 TYR A N 1
ATOM 1983 C CA . TYR A 1 234 ? -0.968 3.656 -1.131 1.00 82.38 234 TYR A CA 1
ATOM 1984 C C . TYR A 1 234 ? -0.544 2.392 -0.356 1.00 82.38 234 TYR A C 1
ATOM 1986 O O . TYR A 1 234 ? 0.639 2.051 -0.356 1.00 82.38 234 TYR A O 1
ATOM 1994 N N . TRP A 1 235 ? -1.498 1.696 0.269 1.00 85.69 235 TRP A N 1
ATOM 1995 C CA . TRP A 1 235 ? -1.230 0.537 1.126 1.00 85.69 235 TRP A CA 1
ATOM 1996 C C . TRP A 1 235 ? -1.083 -0.790 0.385 1.00 85.69 235 TRP A C 1
ATOM 1998 O O . TRP A 1 235 ? -0.259 -1.613 0.773 1.00 85.69 235 TRP A O 1
ATOM 2008 N N . LEU A 1 236 ? -1.909 -1.019 -0.636 1.00 86.00 236 LEU A N 1
ATOM 2009 C CA . LEU A 1 236 ? -1.994 -2.313 -1.322 1.00 86.00 236 LEU A CA 1
ATOM 2010 C C . LEU A 1 236 ? -1.351 -2.312 -2.703 1.00 86.00 236 LEU A C 1
ATOM 2012 O O . LEU A 1 236 ? -1.155 -3.377 -3.286 1.00 86.00 236 LEU A O 1
ATOM 2016 N N . ASP A 1 237 ? -1.050 -1.138 -3.249 1.00 82.75 237 ASP A N 1
ATOM 2017 C CA . ASP A 1 237 ? -0.352 -1.044 -4.516 1.00 82.75 237 ASP A CA 1
ATOM 2018 C C . ASP A 1 237 ? 1.142 -1.231 -4.256 1.00 82.75 237 ASP A C 1
ATOM 2020 O O . ASP A 1 237 ? 1.776 -0.529 -3.459 1.00 82.75 237 ASP A O 1
ATOM 2024 N N . ASN A 1 238 ? 1.702 -2.224 -4.932 1.00 80.44 238 ASN A N 1
ATOM 2025 C CA . ASN A 1 238 ? 3.129 -2.455 -4.914 1.00 80.44 238 ASN A CA 1
ATOM 2026 C C . ASN A 1 238 ? 3.773 -1.325 -5.732 1.00 80.44 238 ASN A C 1
ATOM 2028 O O . ASN A 1 238 ? 3.554 -1.224 -6.938 1.00 80.44 238 ASN A O 1
ATOM 2032 N N . GLU A 1 239 ? 4.539 -0.445 -5.086 1.00 82.38 239 GLU A N 1
ATOM 2033 C CA . GLU A 1 239 ? 5.169 0.693 -5.771 1.00 82.38 239 GLU A CA 1
ATOM 2034 C C . GLU A 1 239 ? 6.044 0.234 -6.940 1.00 82.38 239 GLU A C 1
ATOM 2036 O O . GLU A 1 239 ? 5.997 0.826 -8.015 1.00 82.38 239 GLU A O 1
ATOM 2041 N N . TYR A 1 240 ? 6.737 -0.893 -6.774 1.00 88.00 240 TYR A N 1
ATOM 2042 C CA . TYR A 1 240 ? 7.541 -1.503 -7.826 1.00 88.00 240 TYR A CA 1
ATOM 2043 C C . TYR A 1 240 ? 6.683 -2.025 -8.987 1.00 88.00 240 TYR A C 1
ATOM 2045 O O . TYR A 1 240 ? 7.158 -2.099 -10.115 1.00 88.00 240 TYR A O 1
ATOM 2053 N N . ARG A 1 241 ? 5.403 -2.357 -8.760 1.00 86.31 241 ARG A N 1
ATOM 2054 C CA . ARG A 1 241 ? 4.467 -2.728 -9.836 1.00 86.31 241 ARG A CA 1
ATOM 2055 C C . ARG A 1 241 ? 4.066 -1.513 -10.662 1.00 86.31 241 ARG A C 1
ATOM 2057 O O . ARG A 1 241 ? 4.024 -1.615 -11.884 1.00 86.31 241 ARG A O 1
ATOM 2064 N N . ASN A 1 242 ? 3.787 -0.373 -10.028 1.00 85.69 242 ASN A N 1
ATOM 2065 C CA . ASN A 1 242 ? 3.521 0.868 -10.763 1.00 85.69 242 ASN A CA 1
ATOM 2066 C C . ASN A 1 242 ? 4.732 1.279 -11.598 1.00 85.69 242 ASN A C 1
ATOM 2068 O O . ASN A 1 242 ? 4.573 1.604 -12.772 1.00 85.69 242 ASN A O 1
ATOM 2072 N N . ASP A 1 243 ? 5.924 1.192 -11.016 1.00 90.88 243 ASP A N 1
ATOM 2073 C CA . ASP A 1 243 ? 7.176 1.456 -11.715 1.00 90.88 243 ASP A CA 1
ATOM 2074 C C . ASP A 1 243 ? 7.386 0.481 -12.880 1.00 90.88 243 ASP A C 1
ATOM 2076 O O . ASP A 1 243 ? 7.697 0.903 -13.989 1.00 90.88 243 ASP A O 1
ATOM 2080 N N . ALA A 1 244 ? 7.123 -0.814 -12.680 1.00 91.88 244 ALA A N 1
ATOM 2081 C CA . ALA A 1 244 ? 7.200 -1.808 -13.745 1.00 91.88 244 ALA A CA 1
ATOM 2082 C C . ALA A 1 244 ? 6.224 -1.493 -14.890 1.00 91.88 244 ALA A C 1
ATOM 2084 O O . ALA A 1 244 ? 6.595 -1.583 -16.059 1.00 91.88 244 ALA A O 1
ATOM 2085 N N . ILE A 1 245 ? 4.992 -1.075 -14.577 1.00 90.69 245 ILE A N 1
ATOM 2086 C CA . ILE A 1 245 ? 4.000 -0.645 -15.575 1.00 90.69 245 ILE A CA 1
ATOM 2087 C C . ILE A 1 245 ? 4.462 0.626 -16.297 1.00 90.69 245 ILE A C 1
ATOM 2089 O O . ILE A 1 245 ? 4.297 0.732 -17.514 1.00 90.69 245 ILE A O 1
ATOM 2093 N N . TYR A 1 246 ? 5.019 1.589 -15.565 1.00 90.88 246 TYR A N 1
ATOM 2094 C CA . TYR A 1 246 ? 5.543 2.839 -16.109 1.00 90.88 246 TYR A CA 1
ATOM 2095 C C . TYR A 1 246 ? 6.691 2.579 -17.093 1.00 90.88 246 TYR A C 1
ATOM 2097 O O . TYR A 1 246 ? 6.640 3.040 -18.234 1.00 90.88 246 TYR A O 1
ATOM 2105 N N . ILE A 1 247 ? 7.651 1.738 -16.700 1.00 92.25 247 ILE A N 1
ATOM 2106 C CA . ILE A 1 247 ? 8.761 1.282 -17.543 1.00 92.25 247 ILE A CA 1
ATOM 2107 C C . ILE A 1 247 ? 8.240 0.514 -18.758 1.00 92.25 247 ILE A C 1
ATOM 2109 O O . ILE A 1 247 ? 8.646 0.811 -19.876 1.00 92.25 247 ILE A O 1
ATOM 2113 N N . HIS A 1 248 ? 7.313 -0.434 -18.585 1.00 93.19 248 HIS A N 1
ATOM 2114 C CA . HIS A 1 248 ? 6.769 -1.212 -19.705 1.00 93.19 248 HIS A CA 1
ATOM 2115 C C . HIS A 1 248 ? 6.115 -0.308 -20.754 1.00 93.19 248 HIS A C 1
ATOM 2117 O O . HIS A 1 248 ? 6.345 -0.472 -21.951 1.00 93.19 248 HIS A O 1
ATOM 2123 N N . LYS A 1 249 ? 5.343 0.694 -20.312 1.00 92.44 249 LYS A N 1
ATOM 2124 C CA . LYS A 1 249 ? 4.759 1.692 -21.214 1.00 92.44 249 LYS A CA 1
ATOM 2125 C C . LYS A 1 249 ? 5.831 2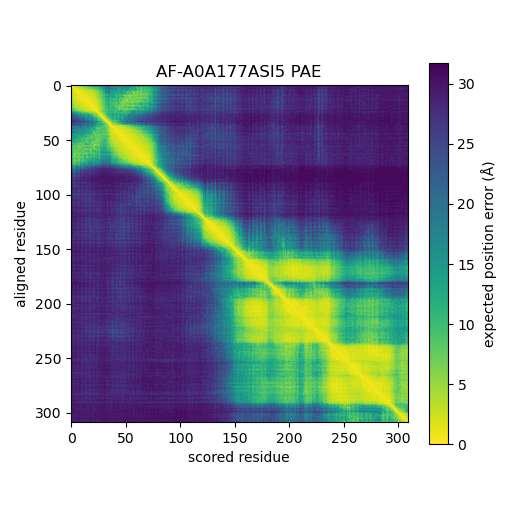.466 -21.968 1.00 92.44 249 LYS A C 1
ATOM 2127 O O . LYS A 1 249 ? 5.688 2.631 -23.172 1.00 92.44 249 LYS A O 1
ATOM 2132 N N . ALA A 1 250 ? 6.882 2.904 -21.282 1.00 91.12 250 ALA A N 1
ATOM 2133 C CA . ALA A 1 250 ? 7.965 3.656 -21.899 1.00 91.12 250 ALA A CA 1
ATOM 2134 C C . ALA A 1 250 ? 8.765 2.828 -22.911 1.00 91.12 250 ALA A C 1
ATOM 2136 O O . ALA A 1 250 ? 9.074 3.336 -23.986 1.00 91.12 250 ALA A O 1
ATOM 2137 N N . ILE A 1 251 ? 9.024 1.550 -22.613 1.00 90.06 251 ILE A N 1
ATOM 2138 C CA . ILE A 1 251 ? 9.627 0.591 -23.548 1.00 90.06 251 ILE A CA 1
ATOM 2139 C C . ILE A 1 251 ? 8.745 0.455 -24.794 1.00 90.06 251 ILE A C 1
ATOM 2141 O O . ILE A 1 251 ? 9.204 0.691 -25.908 1.00 90.06 251 ILE A O 1
ATOM 2145 N N . LYS A 1 252 ? 7.452 0.167 -24.607 1.00 90.44 252 LYS A N 1
ATOM 2146 C CA . LYS A 1 252 ? 6.505 -0.045 -25.708 1.00 90.44 252 LYS A CA 1
ATOM 2147 C C . LYS A 1 252 ? 6.290 1.202 -26.569 1.00 90.44 252 LYS A C 1
ATOM 2149 O O . LYS A 1 252 ? 6.096 1.095 -27.775 1.00 90.44 252 LYS A O 1
ATOM 2154 N N . SER A 1 253 ? 6.312 2.388 -25.961 1.00 90.94 253 SER A N 1
ATOM 2155 C CA . SER A 1 253 ? 6.216 3.668 -26.672 1.00 90.94 253 SER A CA 1
ATOM 2156 C C . SER A 1 253 ? 7.562 4.173 -27.193 1.00 90.94 253 SER A C 1
ATOM 2158 O O . SER A 1 253 ? 7.624 5.291 -27.700 1.00 90.94 253 SER A O 1
ATOM 2160 N N . ASN A 1 254 ? 8.639 3.405 -27.019 1.00 86.50 254 ASN A N 1
ATOM 2161 C CA . ASN A 1 254 ? 9.995 3.774 -27.406 1.00 86.50 254 ASN A CA 1
ATOM 2162 C C . ASN A 1 254 ? 10.473 5.122 -26.809 1.00 86.50 254 ASN A C 1
ATOM 2164 O O . ASN A 1 254 ? 11.222 5.868 -27.443 1.00 86.50 254 ASN A O 1
ATOM 2168 N N . ASN A 1 255 ? 10.018 5.460 -25.595 1.00 88.06 255 ASN A N 1
ATOM 2169 C CA . ASN A 1 255 ? 10.298 6.726 -24.914 1.00 88.06 255 ASN A CA 1
ATOM 2170 C C . ASN A 1 255 ? 11.551 6.601 -24.037 1.00 88.06 255 ASN A C 1
ATOM 2172 O O . ASN A 1 255 ? 11.483 6.363 -22.829 1.00 88.06 255 ASN A O 1
ATOM 2176 N N . LEU A 1 256 ? 12.706 6.757 -24.678 1.00 82.50 256 LEU A N 1
ATOM 2177 C CA . LEU A 1 256 ? 14.004 6.647 -24.026 1.00 82.50 256 LEU A CA 1
ATOM 2178 C C . LEU A 1 256 ? 14.245 7.683 -22.904 1.00 82.50 256 LEU A C 1
ATOM 2180 O O . LEU A 1 256 ? 14.705 7.272 -21.837 1.00 82.50 256 LEU A O 1
ATOM 2184 N N . PRO A 1 257 ? 13.930 8.986 -23.071 1.00 84.69 257 PRO A N 1
ATOM 2185 C CA . PRO A 1 257 ? 14.119 9.976 -22.008 1.00 84.69 257 PRO A CA 1
ATOM 2186 C C . PRO A 1 257 ? 13.473 9.574 -20.683 1.00 84.69 257 PRO A C 1
ATOM 2188 O O . PRO A 1 257 ? 14.084 9.722 -19.631 1.00 84.69 257 PRO A O 1
ATOM 2191 N N . LEU A 1 258 ? 12.280 8.984 -20.745 1.00 87.12 258 LEU A N 1
ATOM 2192 C CA . LEU A 1 258 ? 11.534 8.546 -19.572 1.00 87.12 258 LEU A CA 1
ATOM 2193 C C . LEU A 1 258 ? 12.231 7.387 -18.839 1.00 87.12 258 LEU A C 1
ATOM 2195 O O . LEU A 1 258 ? 12.290 7.368 -17.609 1.00 87.12 258 LEU A O 1
ATOM 2199 N N . LEU A 1 259 ? 12.797 6.431 -19.582 1.00 86.25 259 LEU A N 1
ATOM 2200 C CA . LEU A 1 259 ? 13.567 5.329 -18.998 1.00 86.25 259 LEU A CA 1
ATOM 2201 C C . LEU A 1 259 ? 14.851 5.832 -18.328 1.00 86.25 259 LEU A C 1
ATOM 2203 O O . LEU A 1 259 ? 15.190 5.380 -17.235 1.00 86.25 259 LEU A O 1
ATOM 2207 N N . VAL A 1 260 ? 15.541 6.787 -18.961 1.00 83.25 260 VAL A N 1
ATOM 2208 C CA . VAL A 1 260 ? 16.744 7.420 -18.401 1.00 83.25 260 VAL A CA 1
ATOM 2209 C C . VAL A 1 260 ? 16.401 8.227 -17.152 1.00 83.25 260 VAL A C 1
ATOM 2211 O O . VAL A 1 260 ? 17.085 8.099 -16.143 1.00 83.25 260 VAL A O 1
ATOM 2214 N N . GLU A 1 261 ? 15.326 9.011 -17.181 1.00 86.44 261 GLU A N 1
ATOM 2215 C CA . GLU A 1 261 ? 14.840 9.758 -16.021 1.00 86.44 261 GLU A CA 1
ATOM 2216 C C . GLU A 1 261 ? 14.524 8.825 -14.847 1.00 86.44 261 GLU A C 1
ATOM 2218 O O . GLU A 1 261 ? 14.967 9.070 -13.725 1.00 86.44 261 GLU A O 1
ATOM 2223 N N . TYR A 1 262 ? 13.814 7.720 -15.101 1.00 88.12 262 TYR A N 1
ATOM 2224 C CA . TYR A 1 262 ? 13.519 6.736 -14.064 1.00 88.12 262 TYR A CA 1
ATOM 2225 C C . TYR A 1 262 ? 14.807 6.182 -13.441 1.00 88.12 262 TYR A C 1
ATOM 2227 O O . TYR A 1 262 ? 14.930 6.143 -12.221 1.00 88.12 262 TYR A O 1
ATOM 2235 N N . LEU A 1 263 ? 15.787 5.799 -14.261 1.00 81.50 263 LEU A N 1
ATOM 2236 C CA . LEU A 1 263 ? 17.074 5.297 -13.780 1.00 81.50 263 LEU A CA 1
ATOM 2237 C C . LEU A 1 263 ? 17.865 6.307 -12.955 1.00 81.50 263 LEU A C 1
ATOM 2239 O O . LEU A 1 263 ? 18.481 5.930 -11.965 1.00 81.50 263 LEU A O 1
ATOM 2243 N N . LEU A 1 264 ? 17.899 7.568 -13.387 1.00 82.88 264 LEU A N 1
ATOM 2244 C CA . LEU A 1 264 ? 18.667 8.607 -12.703 1.00 82.88 264 LEU A CA 1
ATOM 2245 C C . LEU A 1 264 ? 18.045 8.972 -11.351 1.00 82.88 264 LEU A C 1
ATOM 2247 O O . LEU A 1 264 ? 18.768 9.341 -10.429 1.00 82.88 264 LEU A O 1
ATOM 2251 N N . ASN A 1 265 ? 16.724 8.838 -11.227 1.00 87.62 265 ASN A N 1
ATOM 2252 C CA . ASN A 1 265 ? 15.978 9.218 -10.031 1.00 87.62 265 ASN A CA 1
ATOM 2253 C C . ASN A 1 265 ? 15.773 8.074 -9.026 1.00 87.62 265 ASN A C 1
ATOM 2255 O O . ASN A 1 265 ? 15.252 8.321 -7.939 1.00 87.62 265 ASN A O 1
ATOM 2259 N N . ASN A 1 266 ? 16.141 6.833 -9.361 1.00 85.19 266 ASN A N 1
ATOM 2260 C CA . ASN A 1 266 ? 15.901 5.670 -8.505 1.00 85.19 266 ASN A CA 1
ATOM 2261 C C . ASN A 1 266 ? 17.193 4.930 -8.155 1.00 85.19 266 ASN A C 1
ATOM 2263 O O . ASN A 1 266 ? 18.094 4.762 -8.972 1.00 85.19 266 ASN A O 1
ATOM 2267 N N . GLU A 1 267 ? 17.259 4.424 -6.924 1.00 88.75 267 GLU A N 1
ATOM 2268 C CA . GLU A 1 267 ? 18.405 3.646 -6.463 1.00 88.75 267 GLU A CA 1
ATOM 2269 C C . GLU A 1 267 ? 18.541 2.297 -7.206 1.00 88.75 267 GLU A C 1
ATOM 2271 O O . GLU A 1 267 ? 17.539 1.700 -7.635 1.00 88.75 267 GLU A O 1
ATOM 2276 N N . PRO A 1 268 ? 19.766 1.740 -7.302 1.00 83.88 268 PRO A N 1
ATOM 2277 C CA . PRO A 1 268 ? 19.988 0.415 -7.885 1.00 83.88 268 PRO A CA 1
ATOM 2278 C C . PRO A 1 268 ? 19.174 -0.689 -7.195 1.00 83.88 268 PRO A C 1
ATOM 2280 O O . PRO A 1 268 ? 18.635 -1.572 -7.859 1.00 83.88 268 PRO A O 1
ATOM 2283 N N . SER A 1 269 ? 19.031 -0.608 -5.868 1.00 84.62 269 SER A N 1
ATOM 2284 C CA . SER A 1 269 ? 18.239 -1.528 -5.040 1.00 84.62 269 SER A CA 1
ATOM 2285 C C . SER A 1 269 ? 16.774 -1.585 -5.493 1.00 84.62 269 SER A C 1
ATOM 2287 O O . SER A 1 269 ? 16.228 -2.670 -5.717 1.00 84.62 269 SER A O 1
ATOM 2289 N N . ARG A 1 270 ? 16.150 -0.419 -5.695 1.00 87.25 270 ARG A N 1
ATOM 2290 C CA . ARG A 1 270 ? 14.782 -0.273 -6.202 1.00 87.25 270 ARG A CA 1
ATOM 2291 C C . ARG A 1 270 ? 14.660 -0.815 -7.618 1.00 87.25 270 ARG A C 1
ATOM 2293 O O . ARG A 1 270 ? 13.760 -1.605 -7.885 1.00 87.25 270 ARG A O 1
ATOM 2300 N N . THR A 1 271 ? 15.600 -0.471 -8.494 1.00 87.25 271 THR A N 1
ATOM 2301 C CA . THR A 1 271 ? 15.605 -0.943 -9.887 1.00 87.25 271 THR A CA 1
ATOM 2302 C C . THR A 1 271 ? 15.624 -2.474 -9.959 1.00 87.25 271 THR A C 1
ATOM 2304 O O . THR A 1 271 ? 14.837 -3.060 -10.700 1.00 87.25 271 THR A O 1
ATOM 2307 N N . SER A 1 272 ? 16.440 -3.143 -9.139 1.00 87.06 272 SER A N 1
ATOM 2308 C CA . SER A 1 272 ? 16.476 -4.612 -9.058 1.00 87.06 272 SER A CA 1
ATOM 2309 C C . SER A 1 272 ? 15.134 -5.223 -8.639 1.00 87.06 272 SER A C 1
ATOM 2311 O O . SER A 1 272 ? 14.682 -6.191 -9.251 1.00 87.06 272 SER A O 1
ATOM 2313 N N . HIS A 1 273 ? 14.449 -4.637 -7.652 1.00 87.88 273 HIS A N 1
ATOM 2314 C CA . HIS A 1 273 ? 13.114 -5.095 -7.246 1.00 87.88 273 HIS A CA 1
ATOM 2315 C C . HIS A 1 273 ? 12.083 -4.906 -8.361 1.00 87.88 273 HIS A C 1
ATOM 2317 O O . HIS A 1 273 ? 11.249 -5.780 -8.595 1.00 87.88 273 HIS A O 1
ATOM 2323 N N . VAL A 1 274 ? 12.162 -3.795 -9.093 1.00 91.25 274 VAL A N 1
ATOM 2324 C CA . VAL A 1 274 ? 11.248 -3.507 -10.203 1.00 91.25 274 VAL A CA 1
ATOM 2325 C C . VAL A 1 274 ? 11.459 -4.505 -11.338 1.00 91.25 274 VAL A C 1
ATOM 2327 O O . VAL A 1 274 ? 10.471 -4.976 -11.890 1.00 91.25 274 VAL A O 1
ATOM 2330 N N . LYS A 1 275 ? 12.701 -4.912 -11.642 1.00 89.56 275 LYS A N 1
ATOM 2331 C CA . LYS A 1 275 ? 12.984 -5.987 -12.618 1.00 89.56 275 LYS A CA 1
ATOM 2332 C C . LYS A 1 275 ? 12.294 -7.300 -12.238 1.00 89.56 275 LYS A C 1
ATOM 2334 O O . LYS A 1 275 ? 11.649 -7.913 -13.086 1.00 89.56 275 LYS A O 1
ATOM 2339 N N . LEU A 1 276 ? 12.387 -7.708 -10.969 1.00 89.06 276 LEU A N 1
ATOM 2340 C CA . LEU A 1 276 ? 11.731 -8.924 -10.470 1.00 89.06 276 LEU A CA 1
ATOM 2341 C C . LEU A 1 276 ? 10.205 -8.825 -10.573 1.00 89.06 276 LEU A C 1
ATOM 2343 O O . LEU A 1 276 ? 9.548 -9.741 -11.068 1.00 89.06 276 LEU A O 1
ATOM 2347 N N . VAL A 1 277 ? 9.633 -7.698 -10.143 1.00 89.00 277 VAL A N 1
ATOM 2348 C CA . VAL A 1 277 ? 8.185 -7.464 -10.227 1.00 89.00 277 VAL A CA 1
ATOM 2349 C C . VAL A 1 277 ? 7.717 -7.414 -11.679 1.00 89.00 277 VAL A C 1
ATOM 2351 O O . VAL A 1 277 ? 6.678 -7.987 -11.996 1.00 89.00 277 VAL A O 1
ATOM 2354 N N . TYR A 1 278 ? 8.490 -6.801 -12.573 1.00 93.00 278 TYR A N 1
ATOM 2355 C CA . TYR A 1 278 ? 8.210 -6.753 -14.003 1.00 93.00 278 TYR A CA 1
ATOM 2356 C C . TYR A 1 278 ? 8.166 -8.151 -14.612 1.00 93.00 278 TYR A C 1
ATOM 2358 O O . TYR A 1 278 ? 7.169 -8.495 -15.243 1.00 93.00 278 TYR A O 1
ATOM 2366 N N . LEU A 1 279 ? 9.191 -8.974 -14.365 1.00 92.12 279 LEU A N 1
ATOM 2367 C CA . LEU A 1 279 ? 9.241 -10.356 -14.845 1.00 92.12 279 LEU A CA 1
ATOM 2368 C C . LEU A 1 279 ? 8.025 -11.154 -14.364 1.00 92.12 279 LEU A C 1
ATOM 2370 O O . LEU A 1 279 ? 7.360 -11.826 -15.149 1.00 92.12 279 LEU A O 1
ATOM 2374 N N . ASN A 1 280 ? 7.684 -11.032 -13.082 1.00 87.06 280 ASN A N 1
ATOM 2375 C CA . ASN A 1 280 ? 6.543 -11.738 -12.509 1.00 87.06 280 ASN A CA 1
ATOM 2376 C C . ASN A 1 280 ? 5.202 -11.266 -13.076 1.00 87.06 280 ASN A C 1
ATOM 2378 O O . ASN A 1 280 ? 4.294 -12.088 -13.242 1.00 87.06 280 ASN A O 1
ATOM 2382 N N . TYR A 1 281 ? 5.075 -9.967 -13.352 1.00 88.94 281 TYR A N 1
ATOM 2383 C CA . TYR A 1 281 ? 3.832 -9.338 -13.783 1.00 88.94 281 TYR A CA 1
ATOM 2384 C C . TYR A 1 281 ? 3.569 -9.488 -15.285 1.00 88.94 281 TYR A C 1
ATOM 2386 O O . TYR A 1 281 ? 2.460 -9.842 -15.674 1.00 88.94 281 TYR A O 1
ATOM 2394 N N . PHE A 1 282 ? 4.584 -9.256 -16.119 1.00 91.62 282 PHE A N 1
ATOM 2395 C CA . PHE A 1 282 ? 4.484 -9.325 -17.579 1.00 91.62 282 PHE A CA 1
ATOM 2396 C C . PHE A 1 282 ? 4.877 -10.689 -18.152 1.00 91.62 282 PHE A C 1
ATOM 2398 O O . PHE A 1 282 ? 4.698 -10.910 -19.343 1.00 91.62 282 PHE A O 1
ATOM 2405 N N . LYS A 1 283 ? 5.392 -11.607 -17.320 1.00 93.31 283 LYS A N 1
ATOM 2406 C CA . LYS A 1 283 ? 5.916 -12.921 -17.743 1.00 93.31 283 LYS A CA 1
ATOM 2407 C C . LYS A 1 283 ? 7.020 -12.819 -18.806 1.00 93.31 283 LYS A C 1
ATOM 2409 O O . LYS A 1 283 ? 7.257 -13.764 -19.545 1.00 93.31 283 LYS A O 1
ATOM 2414 N N . GLN A 1 284 ? 7.704 -11.679 -18.840 1.00 93.50 284 GLN A N 1
ATOM 2415 C CA . GLN A 1 284 ? 8.757 -11.337 -19.787 1.00 93.50 284 GLN A CA 1
ATOM 2416 C C . GLN A 1 284 ? 9.780 -10.460 -19.068 1.00 93.50 284 GLN A C 1
ATOM 2418 O O . GLN A 1 284 ? 9.401 -9.631 -18.235 1.00 93.50 284 GLN A O 1
ATOM 2423 N N . SER A 1 285 ? 11.074 -10.633 -19.349 1.00 93.12 285 SER A N 1
ATOM 2424 C CA . SER A 1 285 ? 12.081 -9.768 -18.738 1.00 93.12 285 SER A CA 1
ATOM 2425 C C . SER A 1 285 ? 12.023 -8.359 -19.343 1.00 93.12 285 SER A C 1
ATOM 2427 O O . SER A 1 285 ? 11.600 -8.159 -20.486 1.00 93.12 285 SER A O 1
ATOM 2429 N N . MET A 1 286 ? 12.464 -7.351 -18.581 1.00 89.75 286 MET A N 1
ATOM 2430 C CA . MET A 1 286 ? 12.586 -5.989 -19.119 1.00 89.75 286 MET A CA 1
ATOM 2431 C C . MET A 1 286 ? 13.534 -5.939 -20.322 1.00 89.75 286 MET A C 1
ATOM 2433 O O . MET A 1 286 ? 13.313 -5.129 -21.217 1.00 89.75 286 MET A O 1
ATOM 2437 N N . LYS A 1 287 ? 14.577 -6.784 -20.330 1.00 87.75 287 LYS A N 1
ATOM 2438 C CA . LYS A 1 287 ? 15.558 -6.873 -21.415 1.00 87.75 287 LYS A CA 1
ATOM 2439 C C . LYS A 1 287 ? 14.897 -7.368 -22.692 1.00 87.75 287 LYS A C 1
ATOM 2441 O O . LYS A 1 287 ? 14.966 -6.671 -23.694 1.00 87.75 287 LYS A O 1
ATOM 2446 N N . ASP A 1 288 ? 14.182 -8.488 -22.615 1.00 89.50 288 ASP A N 1
ATOM 2447 C CA . ASP A 1 288 ? 13.483 -9.049 -23.777 1.00 89.50 288 ASP A CA 1
ATOM 2448 C C . ASP A 1 288 ? 12.437 -8.062 -24.303 1.00 89.50 288 ASP A C 1
ATOM 2450 O O . ASP A 1 288 ? 12.307 -7.874 -25.505 1.00 89.50 288 ASP A O 1
ATOM 2454 N N . SER A 1 289 ? 11.732 -7.366 -23.402 1.00 89.88 289 SER A N 1
ATOM 2455 C CA . SER A 1 289 ? 10.770 -6.329 -23.798 1.00 89.88 289 SER A CA 1
ATOM 2456 C C . SER A 1 289 ? 11.460 -5.165 -24.515 1.00 89.88 289 SER A C 1
ATOM 2458 O O . SER A 1 289 ? 10.931 -4.604 -25.469 1.00 89.88 289 SER A O 1
ATOM 2460 N N . PHE A 1 290 ? 12.646 -4.762 -24.062 1.00 85.81 290 PHE A N 1
ATOM 2461 C CA . PHE A 1 290 ? 13.404 -3.702 -24.716 1.00 85.81 290 PHE A CA 1
ATOM 2462 C C . PHE A 1 290 ? 13.936 -4.152 -26.081 1.00 85.81 290 PHE A C 1
ATOM 2464 O O . PHE A 1 290 ? 13.832 -3.403 -27.043 1.00 85.81 290 PHE A O 1
ATOM 2471 N N . GLU A 1 291 ? 14.442 -5.376 -26.198 1.00 84.62 291 GLU A N 1
ATOM 2472 C CA . GLU A 1 291 ? 14.881 -5.947 -27.478 1.00 84.62 291 GLU A CA 1
ATOM 2473 C C . GLU A 1 291 ? 13.724 -6.090 -28.479 1.00 84.62 291 GLU A C 1
ATOM 2475 O O . GLU A 1 291 ? 13.904 -5.826 -29.664 1.00 84.62 291 GLU A O 1
ATOM 2480 N N . GLU A 1 292 ? 12.526 -6.444 -28.009 1.00 84.06 292 GLU A N 1
ATOM 2481 C CA . GLU A 1 292 ? 11.336 -6.603 -28.850 1.00 84.06 292 GLU A CA 1
ATOM 2482 C C . GLU A 1 292 ? 10.772 -5.262 -29.347 1.00 84.06 292 GLU A C 1
ATOM 2484 O O . GLU A 1 292 ? 10.433 -5.121 -30.524 1.00 84.06 292 GLU A O 1
ATOM 2489 N N . TYR A 1 293 ? 10.634 -4.273 -28.457 1.00 77.38 293 TYR A N 1
ATOM 2490 C CA . TYR A 1 293 ? 9.907 -3.034 -28.764 1.00 77.38 293 TYR A CA 1
ATOM 2491 C C . TYR A 1 293 ? 10.803 -1.862 -29.148 1.00 77.38 293 TYR A C 1
ATOM 2493 O O . TYR A 1 293 ? 10.332 -0.906 -29.773 1.00 77.38 293 TYR A O 1
ATOM 2501 N N . SER A 1 294 ? 12.077 -1.896 -28.768 1.00 66.62 294 SER A N 1
ATOM 2502 C CA . SER A 1 294 ? 12.979 -0.793 -29.045 1.00 66.62 294 SER A CA 1
ATOM 2503 C C . SER A 1 294 ? 13.672 -1.001 -30.390 1.00 66.62 294 SER A C 1
ATOM 2505 O O . SER A 1 294 ? 14.289 -2.027 -30.652 1.00 66.62 294 SER A O 1
ATOM 2507 N N . LYS A 1 295 ? 13.628 0.030 -31.236 1.00 69.50 295 LYS A N 1
ATOM 2508 C CA . LYS A 1 295 ? 14.469 0.112 -32.445 1.00 69.50 295 LYS A CA 1
ATOM 2509 C C . LYS A 1 295 ? 15.900 0.558 -32.123 1.00 69.50 295 LYS A C 1
ATOM 2511 O O . LYS A 1 295 ? 16.657 0.882 -33.035 1.00 69.50 295 LYS A O 1
ATOM 2516 N N . TRP A 1 296 ? 16.231 0.684 -30.840 1.00 64.00 296 TRP A N 1
ATOM 2517 C CA . TRP A 1 296 ? 17.511 1.195 -30.387 1.00 64.00 296 TRP A CA 1
ATOM 2518 C C . TRP A 1 296 ? 18.494 0.049 -30.251 1.00 64.00 296 TRP A C 1
ATOM 2520 O O . TRP A 1 296 ? 18.200 -0.985 -29.655 1.00 64.00 296 TRP A O 1
ATOM 2530 N N . ASP A 1 297 ? 19.695 0.273 -30.756 1.00 60.19 297 ASP A N 1
ATOM 2531 C CA . ASP A 1 297 ? 20.798 -0.630 -30.509 1.00 60.19 297 ASP A CA 1
ATOM 2532 C C . ASP A 1 297 ? 21.254 -0.468 -29.048 1.00 60.19 297 ASP A C 1
ATOM 2534 O O . ASP A 1 297 ? 21.755 0.584 -28.633 1.00 60.19 297 ASP A O 1
ATOM 2538 N N . ILE A 1 298 ? 21.038 -1.515 -28.249 1.00 61.00 298 ILE A N 1
ATOM 2539 C CA . ILE A 1 298 ? 21.382 -1.576 -26.819 1.00 61.00 298 ILE A CA 1
ATOM 2540 C C . ILE A 1 298 ? 22.883 -1.327 -26.604 1.00 61.00 298 ILE A C 1
ATOM 2542 O O . ILE A 1 298 ? 23.282 -0.850 -25.539 1.00 61.00 298 ILE A O 1
ATOM 2546 N N . SER A 1 299 ? 23.713 -1.595 -27.619 1.00 56.47 299 SER A N 1
ATOM 2547 C CA . SER A 1 299 ? 25.158 -1.364 -27.578 1.00 56.47 299 SER A CA 1
ATOM 2548 C C . SER A 1 299 ? 25.553 0.121 -27.595 1.00 56.47 299 SER A C 1
ATOM 2550 O O . SER A 1 299 ? 26.646 0.462 -27.145 1.00 56.47 299 SER A O 1
ATOM 2552 N N . ILE A 1 300 ? 24.666 1.018 -28.047 1.00 53.31 300 ILE A N 1
ATOM 2553 C CA . ILE A 1 300 ? 24.992 2.435 -28.285 1.00 53.31 300 ILE A CA 1
ATOM 2554 C C . ILE A 1 300 ? 24.754 3.307 -27.042 1.00 53.31 300 ILE A C 1
ATOM 2556 O O . ILE A 1 300 ? 25.331 4.389 -26.932 1.00 53.31 300 ILE A O 1
ATOM 2560 N N . ASN A 1 301 ? 23.959 2.856 -26.062 1.00 59.34 301 ASN A N 1
ATOM 2561 C CA . ASN A 1 301 ? 23.676 3.646 -24.861 1.00 59.34 301 ASN A CA 1
ATOM 2562 C C . ASN A 1 301 ? 24.131 2.940 -23.563 1.00 59.34 301 ASN A C 1
ATOM 2564 O O . ASN A 1 301 ? 23.382 2.143 -22.986 1.00 59.34 301 ASN A O 1
ATOM 2568 N N . PRO A 1 302 ? 25.327 3.276 -23.038 1.00 60.91 302 PRO A N 1
ATOM 2569 C CA . PRO A 1 302 ? 25.892 2.669 -21.828 1.00 60.91 302 PRO A CA 1
ATOM 2570 C C . PRO A 1 302 ? 25.008 2.822 -20.582 1.00 60.91 302 PRO A C 1
ATOM 2572 O O . PRO A 1 302 ? 25.086 2.009 -19.659 1.00 60.91 302 PRO A O 1
ATOM 2575 N N . ILE A 1 303 ? 24.165 3.861 -20.541 1.00 60.69 303 ILE A N 1
ATOM 2576 C CA . ILE A 1 303 ? 23.236 4.117 -19.433 1.00 60.69 303 ILE A CA 1
ATOM 2577 C C . ILE A 1 303 ? 22.085 3.104 -19.466 1.00 60.69 303 ILE A C 1
ATOM 2579 O O . ILE A 1 303 ? 21.706 2.580 -18.422 1.00 60.69 303 ILE A O 1
ATOM 2583 N N . ILE A 1 304 ? 21.588 2.754 -20.656 1.00 60.44 304 ILE A N 1
ATOM 2584 C CA . ILE A 1 304 ? 20.570 1.707 -20.828 1.00 60.44 304 ILE A CA 1
ATOM 2585 C C . ILE A 1 304 ? 21.162 0.329 -20.532 1.00 60.44 304 ILE A C 1
ATOM 2587 O O . ILE A 1 304 ? 20.502 -0.504 -19.925 1.00 60.44 304 ILE A O 1
ATOM 2591 N N . PHE A 1 305 ? 22.427 0.085 -20.872 1.00 62.91 305 PHE A N 1
ATOM 2592 C CA . PHE A 1 305 ? 23.077 -1.190 -20.560 1.00 62.91 305 PHE A CA 1
ATOM 2593 C C . PHE A 1 305 ? 23.087 -1.492 -19.045 1.00 62.91 305 PHE A C 1
ATOM 2595 O O . PHE A 1 305 ? 23.017 -2.651 -18.633 1.00 62.91 305 PHE A O 1
ATOM 2602 N N . ARG A 1 306 ? 23.083 -0.454 -18.190 1.00 60.44 306 ARG A N 1
ATOM 2603 C CA . ARG A 1 306 ? 22.914 -0.598 -16.730 1.00 60.44 306 ARG A CA 1
ATOM 2604 C C . ARG A 1 306 ? 21.503 -1.041 -16.303 1.00 60.44 306 ARG A C 1
ATOM 2606 O O . ARG A 1 306 ? 21.380 -1.616 -15.225 1.00 60.44 306 ARG A O 1
ATOM 2613 N N . LEU A 1 307 ? 20.455 -0.850 -17.118 1.00 55.09 307 LEU A N 1
ATOM 2614 C CA . LEU A 1 307 ? 19.121 -1.434 -16.868 1.00 55.09 307 LEU A CA 1
ATOM 2615 C C . LEU A 1 307 ? 19.113 -2.954 -17.007 1.00 55.09 307 LEU A C 1
ATOM 2617 O O . LEU A 1 307 ? 18.249 -3.599 -16.420 1.00 55.09 307 LEU A O 1
ATOM 2621 N N . PHE A 1 308 ? 20.035 -3.535 -17.774 1.00 58.53 308 PHE A N 1
ATOM 2622 C CA . PHE A 1 308 ? 19.938 -4.937 -18.197 1.00 58.53 308 PHE A CA 1
ATOM 2623 C C . PHE A 1 308 ? 21.058 -5.844 -17.678 1.00 58.53 308 PHE A C 1
ATOM 2625 O O . PHE A 1 308 ? 20.953 -7.058 -17.840 1.00 58.53 308 PHE A O 1
ATOM 2632 N N . LYS A 1 309 ? 22.080 -5.282 -17.020 1.00 60.44 309 LYS A N 1
ATOM 2633 C CA . LYS A 1 309 ? 22.964 -6.023 -16.101 1.00 60.44 309 LYS A CA 1
ATOM 2634 C C . LYS A 1 309 ? 22.284 -6.276 -14.760 1.00 60.44 309 LYS A C 1
ATOM 2636 O O . LYS A 1 309 ? 22.551 -7.338 -14.174 1.00 60.44 309 LYS A O 1
#

Solvent-accessible surface area (backbone atoms only — not comparable to full-atom values): 17598 Å² total; per-residue (Å²): 111,72,72,58,55,53,51,53,50,49,52,53,53,50,52,51,55,50,51,58,55,48,63,68,51,59,66,70,70,72,52,96,65,80,80,83,49,64,68,58,52,49,55,50,52,50,51,50,54,51,50,53,51,50,51,49,51,52,51,53,53,50,53,52,49,53,53,52,52,50,52,54,55,52,65,74,72,62,82,79,68,97,77,73,97,71,86,89,70,63,65,65,52,59,52,51,51,52,51,51,51,53,48,50,54,52,51,50,53,49,49,52,53,52,52,64,57,55,74,77,56,55,76,65,56,52,53,52,50,50,53,51,48,53,52,48,51,52,48,51,51,55,48,49,61,55,51,66,58,50,82,50,46,72,61,40,48,76,75,34,64,67,60,37,51,56,49,38,50,50,50,26,53,49,52,52,55,41,57,72,40,99,53,74,49,65,67,57,48,47,64,53,61,75,65,49,55,57,69,55,41,38,51,24,36,51,50,27,23,70,77,66,75,45,58,46,64,62,49,47,59,73,60,44,64,77,88,48,46,68,55,55,41,67,40,57,47,54,67,43,50,56,49,27,51,52,48,50,50,28,34,66,67,59,37,58,70,59,54,52,49,51,56,77,75,45,54,71,72,57,51,56,52,18,48,54,43,27,26,72,72,69,74,43,48,67,55,58,47,37,66,72,48,33,93,64,65,68,87,77,39,74,73,60,46,64,78,67,110

Secondary structure (DSSP, 8-state):
-HHHHHHHHHHHHHHHHHHHHHHHHGGGG--S-TTS-HHHHHHHHHHHHHHHHHHHHHHHHHHHHHHHHHHHHHHTS----S-----TTSHHHHHHHHHHHHHHHHHHHHHHHHHHHHTTS-HHHHHHHHHHHHHHHHHHHHHHHHHHHHHTHHHHHHH-HHHHHHHHHHHHHHHHHHHHS-S-HHHHHHHHHTTS-HHHHHHHHHHHHHHHSS-HHHHHHHHS-GGGHHHHHHHHS-HHHHHHHHHHHHHHTT-HHHHHHHHHHS-HHHHHHHHHHHHHHHSS-HHHHHHHH--S-TTT-HHHHHHH-

Mean predicted aligned error: 20.7 Å

Foldseek 3Di:
DVVLVVVVVVLVVLVVVLVVVLVVLVVVVPPVDPPPCVPVVVVSVVVNVVSVVVVVVSVVVVVVSVVVVVVVVVVVPDDDDPDDDDDPDPPVVVVVVVVVVVVVVVVVVVVVVVVVVVVPDDPVRVVVVVVVVVVVVVVVVVLVVLVVVQVCLVVCVVVPVVVNVVVLLVLLVVLVVLLPDLDQSVVVCCSSQVRHDLVSLQSSQVSNCVVPVDGSLVSCCVRDDPVCNVVSCVRHPDVLLVVLVQLLVCLQVQPPVSVLVSLVPDDPVSLVVSQVSNCVPVVDGSVVSNVVRHPDDCVVDVSSVSSVD

Sequence (309 aa):
MFLFENFRKWIKDAQRKNKERLALIEPTFVIENPSFFPHIRFKLKTKMNEYLRQEQIISDNTKIYNEIERIQKIKHSYIPNRDKHIPIKKKEQLSNDKKSEILTKKNLKLAVRIQSIRGNYSKNDLAKEYKQHKMYVNRIQKFHKLNEINDDMNDLIQEDPLMAKNIIEKYAKILFRLAKKFVNPDSAFAATFVKCEKSICLMIGHTYEEIYNVNLYYTLRNSMDKIYLPLIRYWLDNEYRNDAIYIHKAIKSNNLPLLVEYLLNNEPSRTSHVKLVYLNYFKQSMKDSFEEYSKWDISINPIIFRLFK